Protein AF-A0A448BLD5-F1 (afdb_monomer)

Secondary structure (DSSP, 8-state):
--HHHHSPPPTTB-HHHHHHHHHHH-HHHHHHTTT----EEE-TTS-EEE--TTT-TTSHHHHHHHHHHT--HHHHHHHHPPPSSPBPPGGG--EE-HHHHHHHHHTTPPPPPBSGGGBTT--B-TTT--BPEE-S----SS-HHHHHHHHHHH--S-TTTT-HHHHHHT-HHHHHHHHHHHHHHHHHHHS-HHHHHHHTTTS---HHHHHHHHHHHH----SS----GGGGSTT-----GGGTT--HHHHHHHHHHHS-HHHHHHHHHHHHHHTTSS-HHHHHHHHHHHGGG-TTTT--HHHHHHHH----SHHHHHHHHHHHHTS-----HHHHHHHHHTSPP-

Radius of gyration: 20.97 Å; Cα contacts (8 Å, |Δi|>4): 489; chains: 1; bounding box: 51×42×58 Å

Sequence (346 aa):
MSLLDLCPASLDECFSSWIYRCMMKFPWVKFSLEGINVRGESDRFGGIVYEDPDFDIDSSYVQDVILRLDLAEDDYLPFFEKRPGKLLSWQSRRFYCPECIAEDVINNILPCWRRDWCSAISVFCSSHKKKLSSIRFNNEPIGRGWRAFSELANYPHPQYQGTRNYDLWESENLQKALYYLAAQVFEWYGADEETRLNIADTDAASTASFDLVLELLTQAPSLHNSGGLSWAFTFAFKLRLGRYRKGYSWLLENGVNEVDINQRICGVILAGKVLGILSDEEVGRLDCMVDDLFPYFGLSNLELGFTCANYNSISDYDYLLSRIGQLPCSSQKRFHSFVAGLTPET

Organism: Pseudomonas fluorescens (NCBI:txid294)

Solvent-accessible surface area (backbone atoms only — not comparable to full-atom values): 19522 Å² total; per-residue (Å²): 132,56,69,52,77,78,52,65,78,57,89,59,32,24,46,41,32,49,50,42,49,43,33,74,76,32,67,67,52,39,60,61,46,62,92,68,59,80,52,65,44,71,46,101,83,73,47,79,48,57,59,39,56,48,69,33,75,85,23,68,42,37,49,52,49,34,67,60,67,70,56,59,61,89,78,52,46,83,73,38,62,67,73,87,76,65,62,39,52,61,92,46,55,43,48,41,46,70,64,62,36,50,51,27,48,76,70,76,36,76,35,61,33,52,47,65,45,32,29,68,70,47,44,51,33,88,88,78,66,39,70,39,43,69,61,88,74,90,89,56,93,46,49,46,24,52,49,44,50,55,45,46,74,77,51,78,67,66,95,56,69,88,36,73,69,48,48,50,61,68,26,68,71,49,43,51,53,53,41,56,54,43,47,54,46,47,53,48,69,72,42,56,72,71,57,35,35,67,72,36,65,84,37,66,68,48,70,69,57,39,53,50,46,30,20,39,24,26,14,42,55,43,88,83,33,84,30,8,54,23,65,66,34,67,93,67,87,69,92,66,87,84,33,75,84,61,53,64,70,56,26,31,75,45,4,66,46,68,51,55,58,67,28,43,43,50,17,50,45,52,28,23,38,34,56,47,73,34,55,69,68,69,43,30,54,45,31,80,69,50,48,89,46,51,82,59,51,65,53,52,41,35,56,50,15,46,64,37,51,66,62,88,46,70,69,44,46,52,52,50,49,53,56,59,70,69,47,76,92,64,83,39,64,51,44,51,39,20,55,61,21,49,55,79,88,127

Nearest PDB structures (foldseek):
  8v32-assembly1_J  TM=4.674E-01  e=2.943E-01  Peltigera membranacea
  4ja4-assembly2_B  TM=1.884E-01  e=6.073E+00  Escherichia coli K-12

Structure (mmCIF, N/CA/C/O backbone):
data_AF-A0A448BLD5-F1
#
_entry.id   AF-A0A448BLD5-F1
#
loop_
_atom_site.group_PDB
_atom_site.id
_atom_site.type_symbol
_atom_site.label_atom_id
_atom_site.label_alt_id
_atom_site.label_comp_id
_atom_site.label_asym_id
_atom_site.label_entity_id
_atom_site.label_seq_id
_atom_site.pdbx_PDB_ins_code
_atom_site.Cartn_x
_atom_site.Cartn_y
_atom_site.Cartn_z
_atom_site.occupancy
_atom_site.B_iso_or_equiv
_atom_site.auth_seq_id
_atom_site.auth_comp_id
_atom_site.auth_asym_id
_atom_site.auth_atom_id
_atom_site.pdbx_PDB_model_num
ATOM 1 N N . MET A 1 1 ? 10.385 -6.641 -34.520 1.00 64.69 1 MET A N 1
ATOM 2 C CA . MET A 1 1 ? 10.709 -7.275 -33.229 1.00 64.69 1 MET A CA 1
ATOM 3 C C . MET A 1 1 ? 10.384 -6.235 -32.190 1.00 64.69 1 MET A C 1
ATOM 5 O O . MET A 1 1 ? 10.974 -5.160 -32.247 1.00 64.69 1 MET A O 1
ATOM 9 N N . SER A 1 2 ? 9.356 -6.488 -31.390 1.00 84.44 2 SER A N 1
ATOM 10 C CA . SER A 1 2 ? 8.859 -5.530 -30.407 1.00 84.44 2 SER A CA 1
ATOM 11 C C . SER A 1 2 ? 9.885 -5.356 -29.281 1.00 84.44 2 SER A C 1
ATOM 13 O O . SER A 1 2 ? 10.761 -6.205 -29.076 1.00 84.44 2 SER A O 1
ATOM 15 N N . LEU A 1 3 ? 9.795 -4.260 -28.526 1.00 87.88 3 LEU A N 1
ATOM 16 C CA . LEU A 1 3 ? 10.627 -4.092 -27.332 1.00 87.88 3 LEU A CA 1
ATOM 17 C C . LEU A 1 3 ? 10.340 -5.186 -26.287 1.00 87.88 3 LEU A C 1
ATOM 19 O O . LEU A 1 3 ? 11.261 -5.614 -25.593 1.00 87.88 3 LEU A O 1
ATOM 23 N N . LEU A 1 4 ? 9.101 -5.684 -26.227 1.00 86.38 4 LEU A N 1
ATOM 24 C CA . LEU A 1 4 ? 8.713 -6.810 -25.376 1.00 86.38 4 LEU A CA 1
ATOM 25 C C . LEU A 1 4 ? 9.395 -8.120 -25.780 1.00 86.38 4 LEU A C 1
ATOM 27 O O . LEU A 1 4 ? 9.802 -8.874 -24.903 1.00 86.38 4 LEU A O 1
ATOM 31 N N . ASP A 1 5 ? 9.613 -8.369 -27.073 1.00 87.56 5 ASP A N 1
ATOM 32 C CA . ASP A 1 5 ? 10.365 -9.550 -27.527 1.00 87.56 5 ASP A CA 1
ATOM 33 C C . ASP A 1 5 ? 11.826 -9.492 -27.045 1.00 87.56 5 ASP A C 1
ATOM 35 O O . ASP A 1 5 ? 12.442 -10.503 -26.702 1.00 87.56 5 ASP A O 1
ATOM 39 N N . LEU A 1 6 ? 12.399 -8.285 -27.017 1.00 90.31 6 LEU A N 1
ATOM 40 C CA . LEU A 1 6 ? 13.788 -8.030 -26.631 1.00 90.31 6 LEU A CA 1
ATOM 41 C C . LEU A 1 6 ? 13.986 -7.989 -25.106 1.00 90.31 6 LEU A C 1
ATOM 43 O O . LEU A 1 6 ? 15.043 -8.379 -24.584 1.00 90.31 6 LEU A O 1
ATOM 47 N N . CYS A 1 7 ? 12.994 -7.485 -24.379 1.00 92.19 7 CYS A N 1
ATOM 48 C CA . CYS A 1 7 ? 12.948 -7.415 -22.926 1.00 92.19 7 CYS A CA 1
ATOM 49 C C . CYS A 1 7 ? 11.522 -7.723 -22.458 1.00 92.19 7 CYS A C 1
ATOM 51 O O . CYS A 1 7 ? 10.731 -6.799 -22.272 1.00 92.19 7 CYS A O 1
ATOM 53 N N . PRO A 1 8 ? 11.194 -9.008 -22.247 1.00 91.25 8 PRO A N 1
ATOM 54 C CA . PRO A 1 8 ? 9.869 -9.398 -21.786 1.00 91.25 8 PRO A CA 1
ATOM 55 C C . PRO A 1 8 ? 9.550 -8.776 -20.430 1.00 91.25 8 PRO A C 1
ATOM 57 O O . PRO A 1 8 ? 10.432 -8.702 -19.564 1.00 91.25 8 PRO A O 1
ATOM 60 N N . ALA A 1 9 ? 8.302 -8.345 -20.242 1.00 90.75 9 ALA A N 1
ATOM 61 C CA . ALA A 1 9 ? 7.793 -7.939 -18.938 1.00 90.75 9 ALA A CA 1
ATOM 62 C C . ALA A 1 9 ? 7.824 -9.136 -17.975 1.00 90.75 9 ALA A C 1
ATOM 64 O O . ALA A 1 9 ? 7.454 -10.255 -18.339 1.00 90.75 9 ALA A O 1
ATOM 65 N N . SER A 1 10 ? 8.297 -8.909 -16.752 1.00 91.56 10 SER A N 1
ATOM 66 C CA . SER A 1 10 ? 8.299 -9.944 -15.720 1.00 91.56 10 SER A CA 1
ATOM 67 C C . SER A 1 10 ? 6.898 -10.115 -15.129 1.00 91.56 10 SER A C 1
ATOM 69 O O . SER A 1 10 ? 6.052 -9.224 -15.224 1.00 91.56 10 SER A O 1
ATOM 71 N N . LEU A 1 11 ? 6.654 -11.255 -14.473 1.00 88.38 11 LEU A N 1
ATOM 72 C CA . LEU A 1 11 ? 5.382 -11.497 -13.794 1.00 88.38 11 LEU A CA 1
ATOM 73 C C . LEU A 1 11 ? 5.088 -10.372 -12.794 1.00 88.38 11 LEU A C 1
ATOM 75 O O . LEU A 1 11 ? 5.921 -10.037 -11.947 1.00 88.38 11 LEU A O 1
ATOM 79 N N . ASP A 1 12 ? 3.883 -9.820 -12.923 1.00 91.06 12 ASP A N 1
ATOM 80 C CA . ASP A 1 12 ? 3.357 -8.744 -12.089 1.00 91.06 12 ASP A CA 1
ATOM 81 C C . ASP A 1 12 ? 4.245 -7.492 -12.007 1.00 91.06 12 ASP A C 1
ATOM 83 O O . ASP A 1 12 ? 4.220 -6.765 -11.022 1.00 91.06 12 ASP A O 1
ATOM 87 N N . GLU A 1 13 ? 5.063 -7.229 -13.022 1.00 93.25 13 GLU A N 1
ATOM 88 C CA . GLU A 1 13 ? 5.934 -6.059 -13.049 1.00 93.25 13 GLU A CA 1
ATOM 89 C C . GLU A 1 13 ? 5.159 -4.759 -13.323 1.00 93.25 13 GLU A C 1
ATOM 91 O O . GLU A 1 13 ? 4.230 -4.722 -14.128 1.00 93.25 13 GLU A O 1
ATOM 96 N N . CYS A 1 14 ? 5.555 -3.671 -12.663 1.00 93.88 14 CYS A N 1
ATOM 97 C CA . CYS A 1 14 ? 5.073 -2.323 -12.958 1.00 93.88 14 CYS A CA 1
ATOM 98 C C . CYS A 1 14 ? 5.656 -1.769 -14.271 1.00 93.88 14 CYS A C 1
ATOM 100 O O . CYS A 1 14 ? 6.827 -2.001 -14.580 1.00 93.88 14 CYS A O 1
ATOM 102 N N . PHE A 1 15 ? 4.897 -0.934 -14.987 1.00 93.69 15 PHE A N 1
ATOM 103 C CA . PHE A 1 15 ? 5.353 -0.322 -16.241 1.00 93.69 15 PHE A CA 1
ATOM 104 C C . PHE A 1 15 ? 6.655 0.475 -16.071 1.00 93.69 15 PHE A C 1
ATOM 106 O O . PHE A 1 15 ? 7.617 0.255 -16.810 1.00 93.69 15 PHE A O 1
ATOM 113 N N . SER A 1 16 ? 6.751 1.335 -15.048 1.00 93.25 16 SER A N 1
ATOM 114 C CA . SER A 1 16 ? 7.969 2.127 -14.815 1.00 93.25 16 SER A CA 1
ATOM 115 C C . SER A 1 16 ? 9.203 1.264 -14.514 1.00 93.25 16 SER A C 1
ATOM 117 O O . SER A 1 16 ? 10.311 1.600 -14.940 1.00 93.25 16 SER A O 1
ATOM 119 N N . SER A 1 17 ? 9.016 0.117 -13.847 1.00 94.50 17 SER A N 1
ATOM 120 C CA . SER A 1 17 ? 10.073 -0.877 -13.613 1.00 94.50 17 SER A CA 1
ATOM 121 C C . SER A 1 17 ? 10.536 -1.512 -14.921 1.00 94.50 17 SER A C 1
ATOM 123 O O . SER A 1 17 ? 11.739 -1.577 -15.185 1.00 94.50 17 SER A O 1
ATOM 125 N N . TRP A 1 18 ? 9.595 -1.933 -15.767 1.00 95.00 18 TRP A N 1
ATOM 126 C CA . TRP A 1 18 ? 9.910 -2.548 -17.054 1.00 95.00 18 TRP A CA 1
ATOM 127 C C . TRP A 1 18 ? 10.685 -1.590 -17.967 1.00 95.00 18 TRP A C 1
ATOM 129 O O . TRP A 1 18 ? 11.720 -1.965 -18.531 1.00 95.00 18 TRP A O 1
ATOM 139 N N . ILE A 1 19 ? 10.254 -0.327 -18.043 1.00 94.75 19 ILE A N 1
ATOM 140 C CA . ILE A 1 19 ? 10.957 0.720 -18.794 1.00 94.75 19 ILE A CA 1
ATOM 141 C C . ILE A 1 19 ? 12.364 0.947 -18.241 1.00 94.75 19 ILE A C 1
ATOM 143 O O . ILE A 1 19 ? 13.318 0.999 -19.019 1.00 94.75 19 ILE A O 1
ATOM 147 N N . TYR A 1 20 ? 12.536 0.992 -16.917 1.00 94.75 20 TYR A N 1
ATOM 148 C CA . TYR A 1 20 ? 13.862 1.100 -16.309 1.00 94.75 20 TYR A CA 1
ATOM 149 C C . TYR A 1 20 ? 14.786 -0.052 -16.737 1.00 94.75 20 TYR A C 1
ATOM 151 O O . TYR A 1 20 ? 15.928 0.187 -17.138 1.00 94.75 20 TYR A O 1
ATOM 159 N N . ARG A 1 21 ? 14.301 -1.302 -16.742 1.00 94.25 21 ARG A N 1
ATOM 160 C CA . ARG A 1 21 ? 15.093 -2.446 -17.233 1.00 94.25 21 ARG A CA 1
ATOM 161 C C . ARG A 1 21 ? 15.456 -2.297 -18.706 1.00 94.25 21 ARG A C 1
ATOM 163 O O . ARG A 1 21 ? 16.600 -2.569 -19.074 1.00 94.25 21 ARG A O 1
ATOM 170 N N . CYS A 1 22 ? 14.525 -1.829 -19.536 1.00 94.75 22 CYS A N 1
ATOM 171 C CA . CYS A 1 22 ? 14.786 -1.561 -20.949 1.00 94.75 22 CYS A CA 1
ATOM 172 C C . CYS A 1 22 ? 15.876 -0.494 -21.131 1.00 94.75 22 CYS A C 1
ATOM 174 O O . CYS A 1 22 ? 16.805 -0.712 -21.906 1.00 94.75 22 CYS A O 1
ATOM 176 N N . MET A 1 23 ? 15.832 0.607 -20.371 1.00 94.88 23 MET A N 1
ATOM 177 C CA . MET A 1 23 ? 16.858 1.661 -20.392 1.00 94.88 23 MET A CA 1
ATOM 178 C C . MET A 1 23 ? 18.241 1.142 -19.986 1.00 94.88 23 MET A C 1
ATOM 180 O O . MET A 1 23 ? 19.254 1.551 -20.553 1.00 94.88 23 MET A O 1
ATOM 184 N N . MET A 1 24 ? 18.300 0.243 -19.002 1.00 93.50 24 MET A N 1
ATOM 185 C CA . MET A 1 24 ? 19.561 -0.333 -18.531 1.00 93.50 24 MET A CA 1
ATOM 186 C C . MET A 1 24 ? 20.131 -1.374 -19.498 1.00 93.50 24 MET A C 1
ATOM 188 O O . MET A 1 24 ? 21.348 -1.462 -19.657 1.00 93.50 24 MET A O 1
ATOM 192 N N . LYS A 1 25 ? 19.268 -2.155 -20.155 1.00 94.19 25 LYS A N 1
ATOM 193 C CA . LYS A 1 25 ? 19.670 -3.197 -21.109 1.00 94.19 25 LYS A CA 1
ATOM 194 C C . LYS A 1 25 ? 20.039 -2.624 -22.478 1.00 94.19 25 LYS A C 1
ATOM 196 O O . LYS A 1 25 ? 20.946 -3.137 -23.132 1.00 94.19 25 LYS A O 1
ATOM 201 N N . PHE A 1 26 ? 19.349 -1.573 -22.915 1.00 95.88 26 PHE A N 1
ATOM 202 C CA . PHE A 1 26 ? 19.457 -1.035 -24.265 1.00 95.88 26 PHE A CA 1
ATOM 203 C C . PHE A 1 26 ? 19.807 0.458 -24.249 1.00 95.88 26 PHE A C 1
ATOM 205 O O . PHE A 1 26 ? 18.940 1.293 -23.982 1.00 95.88 26 PHE A O 1
ATOM 212 N N . PRO A 1 27 ? 21.048 0.834 -24.619 1.00 95.44 27 PRO A N 1
ATOM 213 C CA . PRO A 1 27 ? 21.463 2.234 -24.654 1.00 95.44 27 PRO A CA 1
ATOM 214 C C . PRO A 1 27 ? 20.552 3.127 -25.504 1.00 95.44 27 PRO A C 1
ATOM 216 O O . PRO A 1 27 ? 20.287 4.260 -25.121 1.00 95.44 27 PRO A O 1
ATOM 219 N N . TRP A 1 28 ? 20.025 2.615 -26.622 1.00 95.50 28 TRP A N 1
ATOM 220 C CA . TRP A 1 28 ? 19.123 3.376 -27.489 1.00 95.50 28 TRP A CA 1
ATOM 221 C C . TRP A 1 28 ? 17.799 3.735 -26.800 1.00 95.50 28 TRP A C 1
ATOM 223 O O . TRP A 1 28 ? 17.328 4.847 -26.991 1.00 95.50 28 TRP A O 1
ATOM 233 N N . VAL A 1 29 ? 17.248 2.870 -25.934 1.00 96.06 29 VAL A N 1
ATOM 234 C CA . VAL A 1 29 ? 16.049 3.192 -25.134 1.00 96.06 29 VAL A CA 1
ATOM 235 C C . VAL A 1 29 ? 16.362 4.341 -24.180 1.00 96.06 29 VAL A C 1
ATOM 237 O O . VAL A 1 29 ? 15.606 5.305 -24.092 1.00 96.06 29 VAL A O 1
ATOM 240 N N . LYS A 1 30 ? 17.513 4.273 -23.498 1.00 95.00 30 LYS A N 1
ATOM 241 C CA . LYS A 1 30 ? 17.964 5.332 -22.588 1.00 95.00 30 LYS A CA 1
ATOM 242 C C . LYS A 1 30 ? 18.138 6.676 -23.300 1.00 95.00 30 LYS A C 1
ATOM 244 O O . LYS A 1 30 ? 17.729 7.690 -22.746 1.00 95.00 30 LYS A O 1
ATOM 249 N N . PHE A 1 31 ? 18.723 6.687 -24.499 1.00 96.25 31 PHE A N 1
ATOM 250 C CA . PHE A 1 31 ? 18.878 7.909 -25.295 1.00 96.25 31 PHE A CA 1
ATOM 251 C C . PHE A 1 31 ? 17.534 8.448 -25.807 1.00 96.25 31 PHE A C 1
ATOM 253 O O . PHE A 1 31 ? 17.292 9.647 -25.720 1.00 96.25 31 PHE A O 1
ATOM 260 N N . SER A 1 32 ? 16.627 7.587 -26.280 1.00 96.31 32 SER A N 1
ATOM 261 C CA . SER A 1 32 ? 15.294 8.006 -26.746 1.00 96.31 32 SER A CA 1
ATOM 262 C C . SER A 1 32 ? 14.449 8.662 -25.650 1.00 96.31 32 SER A C 1
ATOM 264 O O . SER A 1 32 ? 13.678 9.586 -25.931 1.00 96.31 32 SER A O 1
ATOM 266 N N . LEU A 1 33 ? 14.612 8.194 -24.409 1.00 95.38 33 LEU A N 1
ATOM 267 C CA . LEU A 1 33 ? 13.912 8.685 -23.222 1.00 95.38 33 LEU A CA 1
ATOM 268 C C . LEU A 1 33 ? 14.686 9.766 -22.450 1.00 95.38 33 LEU A C 1
ATOM 270 O O . LEU A 1 33 ? 14.305 10.118 -21.334 1.00 95.38 33 LEU A O 1
ATOM 274 N N . GLU A 1 34 ? 15.768 10.315 -23.005 1.00 93.25 34 GLU A N 1
ATOM 275 C CA . GLU A 1 34 ? 16.512 11.384 -22.342 1.00 93.25 34 GLU A CA 1
ATOM 276 C C . GLU A 1 34 ? 15.615 12.613 -22.097 1.00 93.25 34 GLU A C 1
ATOM 278 O O . GLU A 1 34 ? 14.912 13.094 -22.989 1.00 93.25 34 GLU A O 1
ATOM 283 N N . GLY A 1 35 ? 15.619 13.108 -20.855 1.00 90.19 35 GLY A N 1
ATOM 284 C CA . GLY A 1 35 ? 14.775 14.222 -20.412 1.00 90.19 35 GLY A CA 1
ATOM 285 C C . GLY A 1 35 ? 13.338 13.841 -20.036 1.00 90.19 35 GLY A C 1
ATOM 286 O O . GLY A 1 35 ? 12.652 14.660 -19.421 1.00 90.19 35 GLY A O 1
ATOM 287 N N . ILE A 1 36 ? 12.895 12.613 -20.323 1.00 92.88 36 ILE A N 1
ATOM 288 C CA . ILE A 1 36 ? 11.581 12.117 -19.901 1.00 92.88 36 ILE A CA 1
ATOM 289 C C . ILE A 1 36 ? 11.642 11.726 -18.425 1.00 92.88 36 ILE A C 1
ATOM 291 O O . ILE A 1 36 ? 12.460 10.908 -18.008 1.00 92.88 36 ILE A O 1
ATOM 295 N N . ASN A 1 37 ? 10.770 12.330 -17.623 1.00 90.62 37 ASN A N 1
ATOM 296 C CA . ASN A 1 37 ? 10.680 12.100 -16.188 1.00 90.62 3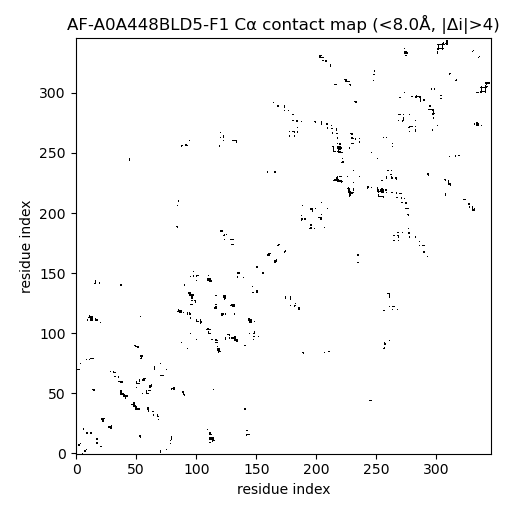7 ASN A CA 1
ATOM 297 C C . ASN A 1 37 ? 9.215 12.066 -15.771 1.00 90.62 37 ASN A C 1
ATOM 299 O O . ASN A 1 37 ? 8.387 12.760 -16.357 1.00 90.62 37 ASN A O 1
ATOM 303 N N . VAL A 1 38 ? 8.924 11.300 -14.723 1.00 91.12 38 VAL A N 1
ATOM 304 C CA . VAL A 1 38 ? 7.601 11.294 -14.095 1.00 91.12 38 VAL A CA 1
ATOM 305 C C . VAL A 1 38 ? 7.328 12.674 -13.510 1.00 91.12 38 VAL A C 1
ATOM 307 O O . VAL A 1 38 ? 8.119 13.185 -12.707 1.00 91.12 38 VAL A O 1
ATOM 310 N N . ARG A 1 39 ? 6.232 13.297 -13.940 1.00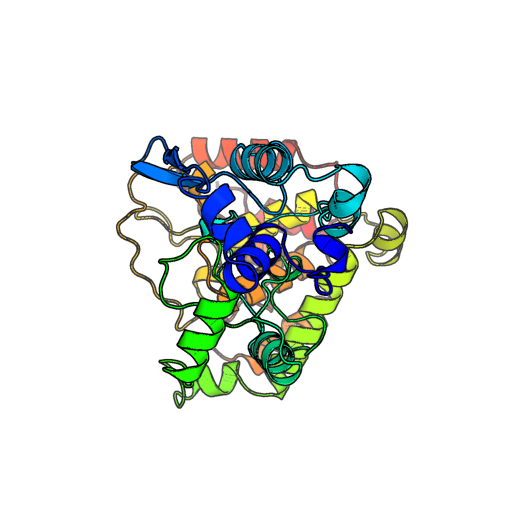 90.38 39 ARG A N 1
ATOM 311 C CA . ARG A 1 39 ? 5.894 14.671 -13.566 1.00 90.38 39 ARG A CA 1
ATOM 312 C C . ARG A 1 39 ? 5.387 14.733 -12.133 1.00 90.38 39 ARG A C 1
ATOM 314 O O . ARG A 1 39 ? 4.703 13.835 -11.650 1.00 90.38 39 ARG A O 1
ATOM 321 N N . GLY A 1 40 ? 5.744 15.817 -11.454 1.00 89.31 40 GLY A N 1
ATOM 322 C CA . GLY A 1 40 ? 5.271 16.119 -10.113 1.00 89.31 40 GLY A CA 1
ATOM 323 C C . GLY A 1 40 ? 4.822 17.565 -10.012 1.00 89.31 40 GLY A C 1
ATOM 324 O O . GLY A 1 40 ? 5.511 18.471 -10.479 1.00 89.31 40 GLY A O 1
ATOM 325 N N . GLU A 1 41 ? 3.678 17.775 -9.378 1.00 88.06 41 GLU A N 1
ATOM 326 C CA . GLU A 1 41 ? 3.105 19.088 -9.121 1.00 88.06 41 GLU A CA 1
ATOM 327 C C . GLU A 1 41 ? 3.161 19.410 -7.631 1.00 88.06 41 GLU A C 1
ATOM 329 O O . GLU A 1 41 ? 3.062 18.531 -6.773 1.00 88.06 41 GLU A O 1
ATOM 334 N N . SER A 1 42 ? 3.332 20.690 -7.304 1.00 85.56 42 SER A N 1
ATOM 335 C CA . SER A 1 42 ? 3.248 21.127 -5.912 1.00 85.56 42 SER A CA 1
ATOM 336 C C . SER A 1 42 ? 1.795 21.143 -5.451 1.00 85.56 42 SER A C 1
ATOM 338 O O . SER A 1 42 ? 0.949 21.812 -6.041 1.00 85.56 42 SER A O 1
ATOM 340 N N . ASP A 1 43 ? 1.513 20.446 -4.356 1.00 81.31 43 ASP A N 1
ATOM 341 C CA . ASP A 1 43 ? 0.242 20.549 -3.662 1.00 81.31 43 ASP A CA 1
ATOM 342 C C . ASP A 1 43 ? 0.096 21.915 -2.970 1.00 81.31 43 ASP A C 1
ATOM 344 O O . ASP A 1 43 ? 1.045 22.692 -2.814 1.00 81.31 43 ASP A O 1
ATOM 348 N N . ARG A 1 44 ? -1.119 22.201 -2.489 1.00 78.06 44 ARG A N 1
ATOM 349 C CA . ARG A 1 44 ? -1.459 23.461 -1.796 1.00 78.06 44 ARG A CA 1
ATOM 350 C C . ARG A 1 44 ? -0.629 23.730 -0.531 1.00 78.06 44 ARG A C 1
ATOM 352 O O . ARG A 1 44 ? -0.701 24.819 0.030 1.00 78.06 44 ARG A O 1
ATOM 359 N N . PHE A 1 45 ? 0.127 22.747 -0.058 1.00 73.31 45 PHE A N 1
ATOM 360 C CA . PHE A 1 45 ? 0.912 22.785 1.168 1.00 73.31 45 PHE A CA 1
ATOM 361 C C . PHE A 1 45 ? 2.424 22.663 0.904 1.00 73.31 45 PHE A C 1
ATOM 363 O O . PHE A 1 45 ? 3.190 22.568 1.864 1.00 73.31 45 PHE A O 1
ATOM 370 N N . GLY A 1 46 ? 2.854 22.694 -0.363 1.00 73.62 46 GLY A N 1
ATOM 371 C CA . GLY A 1 46 ? 4.255 22.618 -0.780 1.00 73.62 46 GLY A CA 1
ATOM 372 C C . GLY A 1 46 ? 4.846 21.204 -0.829 1.00 73.62 46 GLY A C 1
ATOM 373 O O . GLY A 1 46 ? 6.058 21.069 -0.980 1.00 73.62 46 GLY A O 1
ATOM 374 N N . GLY A 1 47 ? 4.034 20.153 -0.680 1.00 78.56 47 GLY A N 1
ATOM 375 C CA . GLY A 1 47 ? 4.436 18.778 -0.991 1.00 78.56 47 GLY A CA 1
ATOM 376 C C . GLY A 1 47 ? 4.394 18.522 -2.497 1.00 78.56 47 GLY A C 1
ATOM 377 O O . GLY A 1 47 ? 3.679 19.216 -3.204 1.00 78.56 47 GLY A O 1
ATOM 378 N N . ILE A 1 48 ? 5.132 17.530 -3.000 1.00 83.06 48 ILE A N 1
ATOM 379 C CA . ILE A 1 48 ? 5.071 17.146 -4.420 1.00 83.06 48 ILE A CA 1
ATOM 380 C C . ILE A 1 48 ? 4.148 15.934 -4.568 1.00 83.06 48 ILE A C 1
ATOM 382 O O . ILE A 1 48 ? 4.342 14.919 -3.892 1.00 83.06 48 ILE A O 1
ATOM 386 N N . VAL A 1 49 ? 3.160 16.044 -5.451 1.00 86.25 49 VAL A N 1
ATOM 387 C CA . VAL A 1 49 ? 2.283 14.954 -5.884 1.00 86.25 49 VAL A CA 1
ATOM 388 C C . VAL A 1 49 ? 2.703 14.568 -7.288 1.00 86.25 49 VAL A C 1
ATOM 390 O O . VAL A 1 49 ? 2.696 15.401 -8.187 1.00 86.25 49 VAL A O 1
ATOM 393 N N . TYR A 1 50 ? 3.108 13.317 -7.454 1.00 90.00 50 TYR A N 1
ATOM 394 C CA . TYR A 1 50 ? 3.524 12.795 -8.747 1.00 90.00 50 TYR A CA 1
ATOM 395 C C . TYR A 1 50 ? 2.345 12.164 -9.476 1.00 90.00 50 TYR A C 1
ATOM 397 O O . TYR A 1 50 ? 1.438 11.628 -8.835 1.00 90.00 50 TYR A O 1
ATOM 405 N N . GLU A 1 51 ? 2.395 12.202 -10.804 1.00 92.12 51 GLU A N 1
ATOM 406 C CA . GLU A 1 51 ? 1.561 11.336 -11.637 1.00 92.12 51 GLU A CA 1
ATOM 407 C C . GLU A 1 51 ? 1.895 9.852 -11.392 1.00 92.12 51 GLU A C 1
ATOM 409 O O . GLU A 1 51 ? 2.906 9.516 -10.761 1.00 92.12 51 GLU A O 1
ATOM 414 N N . ASP A 1 52 ? 1.033 8.954 -11.869 1.00 91.81 52 ASP A N 1
ATOM 415 C CA . ASP A 1 52 ? 1.158 7.517 -11.630 1.00 91.81 52 ASP A CA 1
ATOM 416 C C . ASP A 1 52 ? 1.553 6.751 -12.903 1.00 91.81 52 ASP A C 1
ATOM 418 O O . ASP A 1 52 ? 0.686 6.298 -13.644 1.00 91.81 52 ASP A O 1
ATOM 422 N N . PRO A 1 53 ? 2.851 6.520 -13.149 1.00 91.81 53 PRO A N 1
ATOM 423 C CA . PRO A 1 53 ? 3.300 5.847 -14.363 1.00 91.81 53 PRO A CA 1
ATOM 424 C C . PRO A 1 53 ? 2.975 4.345 -14.405 1.00 91.81 53 PRO A C 1
ATOM 426 O O . PRO A 1 53 ? 3.295 3.698 -15.395 1.00 91.81 53 PRO A O 1
ATOM 429 N N . ASP A 1 54 ? 2.426 3.759 -13.333 1.00 91.94 54 ASP A N 1
ATOM 430 C CA . ASP A 1 54 ? 2.197 2.311 -13.243 1.00 91.94 54 ASP A CA 1
ATOM 431 C C . ASP A 1 54 ? 0.718 1.924 -13.343 1.00 91.94 54 ASP A C 1
ATOM 433 O O . ASP A 1 54 ? 0.420 0.801 -13.741 1.00 91.94 54 ASP A O 1
ATOM 437 N N . PHE A 1 55 ? -0.198 2.815 -12.945 1.00 91.06 55 PHE A N 1
ATOM 438 C CA . PHE A 1 55 ? -1.645 2.550 -12.935 1.00 91.06 55 PHE A CA 1
ATOM 439 C C . PHE A 1 55 ? -2.482 3.673 -13.565 1.00 91.06 55 PHE A C 1
ATOM 441 O O . PHE A 1 55 ? -3.714 3.600 -13.514 1.00 91.06 55 PHE A O 1
ATOM 448 N N . ASP A 1 56 ? -1.841 4.692 -14.140 1.00 90.31 56 ASP A N 1
ATOM 449 C CA . ASP A 1 56 ? -2.474 5.724 -14.957 1.00 90.31 56 ASP A CA 1
ATOM 450 C C . ASP A 1 56 ? -1.824 5.759 -16.349 1.00 90.31 56 ASP A C 1
ATOM 452 O O . ASP A 1 56 ? -0.745 6.323 -16.561 1.00 90.31 56 ASP A O 1
ATOM 456 N N . ILE A 1 57 ? -2.496 5.110 -17.300 1.00 87.62 57 ILE A N 1
ATOM 457 C CA . ILE A 1 57 ? -2.081 5.052 -18.705 1.00 87.62 57 ILE A CA 1
ATOM 458 C C . ILE A 1 57 ? -2.078 6.438 -19.362 1.00 87.62 57 ILE A C 1
ATOM 460 O O . ILE A 1 57 ? -1.273 6.700 -20.256 1.00 87.62 57 ILE A O 1
ATOM 464 N N . ASP A 1 58 ? -2.929 7.346 -18.885 1.00 89.12 58 ASP A N 1
ATOM 465 C CA . ASP A 1 58 ? -3.061 8.699 -19.418 1.00 89.12 58 ASP A CA 1
ATOM 466 C C . ASP A 1 58 ? -2.024 9.658 -18.808 1.00 89.12 58 ASP A C 1
ATOM 468 O O . ASP A 1 58 ? -1.968 10.837 -19.170 1.00 89.12 58 ASP A O 1
ATOM 472 N N . SER A 1 59 ? -1.166 9.168 -17.903 1.00 91.88 59 SER A N 1
ATOM 473 C CA . SER A 1 59 ? -0.084 9.967 -17.333 1.00 91.88 59 SER A CA 1
ATOM 474 C C . SER A 1 59 ? 0.884 10.447 -18.416 1.00 91.88 59 SER A C 1
ATOM 476 O O . SER A 1 59 ? 1.185 9.749 -19.390 1.00 91.88 59 SER A O 1
ATOM 478 N N . SER A 1 60 ? 1.424 11.654 -18.235 1.00 93.81 60 SER A N 1
ATOM 479 C CA . SER A 1 60 ? 2.297 12.274 -19.236 1.00 93.81 60 SER A CA 1
ATOM 480 C C . SER A 1 60 ? 3.545 11.434 -19.486 1.00 93.81 60 SER A C 1
ATOM 482 O O . SER A 1 60 ? 3.970 11.304 -20.629 1.00 93.81 60 SER A O 1
ATOM 484 N N . TYR A 1 61 ? 4.118 10.835 -18.437 1.00 93.44 61 TYR A N 1
ATOM 485 C CA . TYR A 1 61 ? 5.241 9.913 -18.568 1.00 93.44 61 TYR A CA 1
ATOM 486 C C . TYR A 1 61 ? 4.927 8.721 -19.475 1.00 93.44 61 TYR A C 1
ATOM 488 O O . TYR A 1 61 ? 5.729 8.412 -20.354 1.00 93.44 61 TYR A O 1
ATOM 496 N N . VAL A 1 62 ? 3.787 8.052 -19.274 1.00 92.62 62 VAL A N 1
ATOM 497 C CA . VAL A 1 62 ? 3.412 6.874 -20.070 1.00 92.62 62 VAL A CA 1
ATOM 498 C C . VAL A 1 62 ? 3.238 7.274 -21.533 1.00 92.62 62 VAL A C 1
ATOM 500 O O . VAL A 1 62 ? 3.881 6.688 -22.401 1.00 92.62 62 VAL A O 1
ATOM 503 N N . GLN A 1 63 ? 2.492 8.346 -21.797 1.00 93.50 63 GLN A N 1
ATOM 504 C CA . GLN A 1 63 ? 2.273 8.874 -23.147 1.00 93.50 63 GLN A CA 1
ATOM 505 C C . GLN A 1 63 ? 3.582 9.283 -23.846 1.00 93.50 63 GLN A C 1
ATOM 507 O O . GLN A 1 63 ? 3.814 8.923 -25.003 1.00 93.50 63 GLN A O 1
ATOM 512 N N . ASP A 1 64 ? 4.484 9.971 -23.136 1.00 95.12 64 ASP A N 1
ATOM 513 C CA . ASP A 1 64 ? 5.798 10.358 -23.660 1.00 95.12 64 ASP A CA 1
ATOM 514 C C . ASP A 1 64 ? 6.654 9.117 -23.997 1.00 95.12 64 ASP A C 1
ATOM 516 O O . ASP A 1 64 ? 7.327 9.089 -25.031 1.00 95.12 64 ASP A O 1
ATOM 520 N N . VAL A 1 65 ? 6.624 8.069 -23.162 1.00 94.25 65 VAL A N 1
ATOM 521 C CA . VAL A 1 65 ? 7.357 6.812 -23.400 1.00 94.25 65 VAL A CA 1
ATOM 522 C C . VAL A 1 65 ? 6.814 6.068 -24.619 1.00 94.25 65 VAL A C 1
ATOM 524 O O . VAL A 1 65 ? 7.604 5.643 -25.465 1.00 94.25 65 VAL A O 1
ATOM 527 N N . ILE A 1 66 ? 5.491 5.934 -24.725 1.00 92.56 66 ILE A N 1
ATOM 528 C CA . ILE A 1 66 ? 4.812 5.268 -25.846 1.00 92.56 66 ILE A CA 1
ATOM 529 C C . ILE A 1 66 ? 5.202 5.933 -27.160 1.00 92.56 66 ILE A C 1
ATOM 531 O O . ILE A 1 66 ? 5.672 5.263 -28.078 1.00 92.56 66 ILE A O 1
ATOM 535 N N . LEU A 1 67 ? 5.095 7.262 -27.212 1.00 93.75 67 LEU A N 1
ATOM 536 C CA . LEU A 1 67 ? 5.411 8.047 -28.398 1.00 93.75 67 LEU A CA 1
ATOM 537 C C . LEU A 1 67 ? 6.893 7.946 -28.786 1.00 93.75 67 LEU A C 1
ATOM 539 O O . LEU A 1 67 ? 7.225 7.852 -29.965 1.00 93.75 67 LEU A O 1
ATOM 543 N N . ARG A 1 68 ? 7.808 7.988 -27.809 1.00 94.88 68 ARG A N 1
ATOM 544 C CA . ARG A 1 68 ? 9.261 7.986 -28.063 1.00 94.88 68 ARG A CA 1
ATOM 545 C C . ARG A 1 68 ? 9.816 6.627 -28.456 1.00 94.88 68 ARG A C 1
ATOM 547 O O . ARG A 1 68 ? 10.850 6.577 -29.125 1.00 94.88 68 ARG A O 1
ATOM 554 N N . LEU A 1 69 ? 9.189 5.551 -27.996 1.00 93.44 69 LEU A N 1
ATOM 555 C CA . LEU A 1 69 ? 9.613 4.183 -28.283 1.00 93.44 69 LEU A CA 1
ATOM 556 C C . LEU A 1 69 ? 8.753 3.504 -29.355 1.00 93.44 69 LEU A C 1
ATOM 558 O O . LEU A 1 69 ? 9.046 2.357 -29.683 1.00 93.44 69 LEU A O 1
ATOM 562 N N . ASP A 1 70 ? 7.755 4.210 -29.900 1.00 91.12 70 ASP A N 1
ATOM 563 C CA . ASP A 1 70 ? 6.815 3.705 -30.909 1.00 91.12 70 ASP A CA 1
ATOM 564 C C . ASP A 1 70 ? 6.149 2.393 -30.451 1.00 91.12 70 ASP A C 1
ATOM 566 O O . ASP A 1 70 ? 6.159 1.375 -31.145 1.00 91.12 70 ASP A O 1
ATOM 570 N N . LEU A 1 71 ? 5.651 2.385 -29.207 1.00 89.31 71 LEU A N 1
ATOM 571 C CA . LEU A 1 71 ? 5.019 1.204 -28.618 1.00 89.31 71 LEU A CA 1
ATOM 572 C C . LEU A 1 71 ? 3.569 1.092 -29.098 1.00 89.31 71 LEU A C 1
ATOM 574 O O . LEU A 1 71 ? 2.763 1.985 -28.849 1.00 89.31 71 LEU A O 1
ATOM 578 N N . ALA A 1 72 ? 3.211 -0.028 -29.723 1.00 84.00 72 ALA A N 1
ATOM 579 C CA . ALA A 1 72 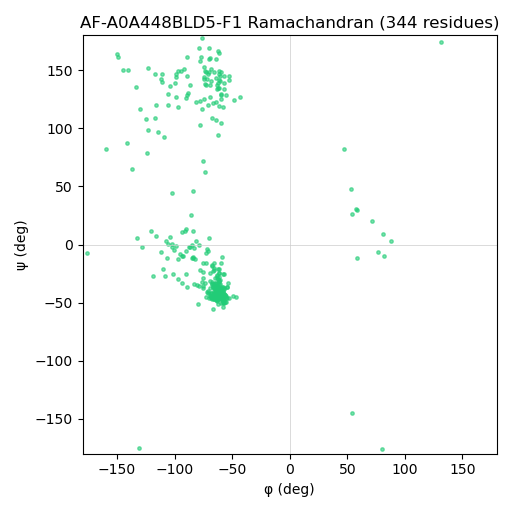? 1.821 -0.314 -30.060 1.00 84.00 72 ALA A CA 1
ATOM 580 C C . ALA A 1 72 ? 1.026 -0.625 -28.783 1.00 84.00 72 ALA A C 1
ATOM 582 O O . ALA A 1 72 ? 1.368 -1.561 -28.065 1.00 84.00 72 ALA A O 1
ATOM 583 N N . GLU A 1 73 ? -0.015 0.158 -28.490 1.00 76.38 73 GLU A N 1
ATOM 584 C CA . GLU A 1 73 ? -0.853 0.018 -27.285 1.00 76.38 73 GLU A CA 1
ATOM 585 C C . GLU A 1 73 ? -1.332 -1.424 -27.053 1.00 76.38 73 GLU A C 1
ATOM 587 O O . GLU A 1 73 ? -1.185 -1.958 -25.951 1.00 76.38 73 GLU A O 1
ATOM 592 N N . ASP A 1 74 ? -1.784 -2.089 -28.117 1.00 77.56 74 ASP A N 1
ATOM 593 C CA . ASP A 1 74 ? -2.267 -3.473 -28.079 1.00 77.56 74 ASP A CA 1
ATOM 594 C C . ASP A 1 74 ? -1.194 -4.492 -27.642 1.00 77.56 74 ASP A C 1
ATOM 596 O O . ASP A 1 74 ? -1.530 -5.557 -27.120 1.00 77.56 74 ASP A O 1
ATOM 600 N N . ASP A 1 75 ? 0.095 -4.178 -27.821 1.00 76.31 75 ASP A N 1
ATOM 601 C CA . ASP A 1 75 ? 1.186 -5.115 -27.549 1.00 76.31 75 ASP A CA 1
ATOM 602 C C . ASP A 1 75 ? 1.585 -5.145 -26.068 1.00 76.31 75 ASP A C 1
ATOM 604 O O . ASP A 1 75 ? 1.979 -6.200 -25.574 1.00 76.31 75 ASP A O 1
ATOM 608 N N . TYR A 1 76 ? 1.522 -4.020 -25.344 1.00 75.69 76 TYR A N 1
ATOM 609 C CA . TYR A 1 76 ? 2.062 -3.932 -23.977 1.00 75.69 76 TYR A CA 1
ATOM 610 C C . TYR A 1 76 ? 1.031 -3.601 -22.898 1.00 75.69 76 TYR A C 1
ATOM 612 O O . TYR A 1 76 ? 1.225 -4.022 -21.756 1.00 75.69 76 TYR A O 1
ATOM 620 N N . LEU A 1 77 ? -0.069 -2.909 -23.212 1.00 76.44 77 LEU A N 1
ATOM 621 C CA . LEU A 1 77 ? -1.065 -2.531 -22.203 1.00 76.44 77 LEU A CA 1
ATOM 622 C C . LEU A 1 77 ? -1.673 -3.712 -21.443 1.00 76.44 77 LEU A C 1
ATOM 624 O O . LEU A 1 77 ? -1.739 -3.609 -20.215 1.00 76.44 77 LEU A O 1
ATOM 628 N N . PRO A 1 78 ? -1.996 -4.858 -22.080 1.00 84.44 78 PRO A N 1
ATOM 629 C CA . PRO A 1 78 ? -2.529 -6.016 -21.359 1.00 84.44 78 PRO A CA 1
ATOM 630 C C . PRO A 1 78 ? -1.604 -6.523 -20.241 1.00 84.44 78 PRO A C 1
ATOM 632 O O . PRO A 1 78 ? -2.055 -7.124 -19.266 1.00 84.44 78 PRO A O 1
ATOM 635 N N . PHE A 1 79 ? -0.293 -6.266 -20.341 1.00 83.75 79 PHE A N 1
ATOM 636 C CA . PHE A 1 79 ? 0.673 -6.656 -19.314 1.00 83.75 79 PHE A CA 1
ATOM 637 C C . PHE A 1 79 ? 0.671 -5.724 -18.107 1.00 83.75 79 PHE A C 1
ATOM 639 O O . PHE A 1 79 ? 1.085 -6.162 -17.034 1.00 83.75 79 PHE A O 1
ATOM 646 N N . PHE A 1 80 ? 0.193 -4.485 -18.249 1.00 86.50 80 PHE A N 1
ATOM 647 C CA . PHE A 1 80 ? 0.266 -3.422 -17.240 1.00 86.50 80 PHE A CA 1
ATOM 648 C C . PHE A 1 80 ? -1.102 -2.880 -16.810 1.00 86.50 80 PHE A C 1
ATOM 650 O O . PHE A 1 80 ? -1.159 -1.886 -16.093 1.00 86.50 80 PHE A O 1
ATOM 657 N N . GLU A 1 81 ? -2.195 -3.553 -17.178 1.00 79.19 81 GLU A N 1
ATOM 658 C CA . GLU A 1 81 ? -3.545 -3.151 -16.783 1.00 79.19 81 GLU A CA 1
ATOM 659 C C . GLU A 1 81 ? -3.690 -2.950 -15.269 1.00 79.19 81 GLU A C 1
ATOM 661 O O . GLU A 1 81 ? -3.151 -3.693 -14.434 1.00 79.19 81 GLU A O 1
ATOM 666 N N . LYS A 1 82 ? -4.461 -1.916 -14.921 1.00 75.25 82 LYS A N 1
ATOM 667 C CA . LYS A 1 82 ? -4.753 -1.560 -13.540 1.00 75.25 82 LYS A CA 1
ATOM 668 C C . LYS A 1 82 ? -5.595 -2.650 -12.888 1.00 75.25 82 LYS A C 1
ATOM 670 O O . LYS A 1 82 ? -6.725 -2.908 -13.293 1.00 75.25 82 LYS A O 1
ATOM 675 N N . ARG A 1 83 ? -5.081 -3.216 -11.796 1.00 72.12 83 ARG A N 1
ATOM 676 C CA . ARG A 1 83 ? -5.886 -4.066 -10.914 1.00 72.12 83 ARG A CA 1
ATOM 677 C C . ARG A 1 83 ? -6.854 -3.200 -10.097 1.00 72.12 83 ARG A C 1
ATOM 679 O O . ARG A 1 83 ? -6.451 -2.129 -9.630 1.00 72.12 83 ARG A O 1
ATOM 686 N N . PRO A 1 84 ? -8.115 -3.627 -9.923 1.00 69.38 84 PRO A N 1
ATOM 687 C CA . PRO A 1 84 ? -9.064 -2.912 -9.082 1.00 69.38 84 PRO A CA 1
ATOM 688 C C . PRO A 1 84 ? -8.566 -2.872 -7.634 1.00 69.38 84 PRO A C 1
ATOM 690 O O . PRO A 1 84 ? -7.925 -3.808 -7.156 1.00 69.38 84 PRO A O 1
ATOM 693 N N . GLY A 1 85 ? -8.875 -1.780 -6.935 1.00 82.00 85 GLY A N 1
ATOM 694 C CA . GLY A 1 85 ? -8.565 -1.631 -5.519 1.00 82.00 85 GLY A CA 1
ATOM 695 C C . GLY A 1 85 ? -7.882 -0.325 -5.144 1.00 82.00 85 GLY A C 1
ATOM 696 O O . GLY A 1 85 ? -7.513 0.495 -5.989 1.00 82.00 85 GLY A O 1
ATOM 697 N N . LYS A 1 86 ? -7.708 -0.140 -3.837 1.00 89.69 86 LYS A N 1
ATOM 698 C CA . LYS A 1 86 ? -7.032 1.020 -3.272 1.00 89.69 86 LYS A CA 1
ATOM 699 C C . LYS A 1 86 ? -5.523 0.912 -3.429 1.00 89.69 86 LYS A C 1
ATOM 701 O O . LYS A 1 86 ? -4.872 0.045 -2.847 1.00 89.69 86 LYS A O 1
ATOM 706 N N . LEU A 1 87 ? -4.963 1.839 -4.194 1.00 92.19 87 LEU A N 1
ATOM 707 C CA . LEU A 1 87 ? -3.531 1.933 -4.442 1.00 92.19 87 LEU A CA 1
ATOM 708 C C . LEU A 1 87 ? -2.886 2.958 -3.516 1.00 92.19 87 LEU A C 1
ATOM 710 O O . LEU A 1 87 ? -3.484 3.969 -3.148 1.00 92.19 87 LEU A O 1
ATOM 714 N N . LEU A 1 88 ? -1.624 2.714 -3.184 1.00 92.19 88 LEU A N 1
ATOM 715 C CA . LEU A 1 88 ? -0.775 3.732 -2.586 1.00 92.19 88 LEU A CA 1
ATOM 716 C C . LEU A 1 88 ? -0.438 4.789 -3.631 1.00 92.19 88 LEU A C 1
ATOM 718 O O . LEU A 1 88 ? -0.213 4.458 -4.804 1.00 92.19 88 LEU A O 1
ATOM 722 N N . SER A 1 89 ? -0.304 6.038 -3.183 1.00 90.38 89 SER A N 1
ATOM 723 C CA . SER A 1 89 ? 0.269 7.089 -4.021 1.00 90.38 89 SER A CA 1
ATOM 724 C C . SER A 1 89 ? 1.661 6.672 -4.483 1.00 90.38 89 SER A C 1
ATOM 726 O O . SER A 1 89 ? 2.403 5.999 -3.756 1.00 90.38 89 SER A O 1
ATOM 728 N N . TRP A 1 90 ? 2.025 7.045 -5.708 1.00 89.94 90 TRP A N 1
ATOM 729 C CA . TRP A 1 90 ? 3.231 6.520 -6.334 1.00 89.94 90 TRP A CA 1
ATOM 730 C C . TRP A 1 90 ? 4.489 6.785 -5.496 1.00 89.94 90 TRP A C 1
ATOM 732 O O . TRP A 1 90 ? 5.286 5.875 -5.259 1.00 89.94 90 TRP A O 1
ATOM 742 N N . GLN A 1 91 ? 4.641 7.977 -4.921 1.00 86.69 91 GLN A N 1
ATOM 743 C CA . GLN A 1 91 ? 5.751 8.321 -4.021 1.00 86.69 91 GLN A CA 1
ATOM 744 C C . GLN A 1 91 ? 5.808 7.482 -2.731 1.00 86.69 91 GLN A C 1
ATOM 746 O O . GLN A 1 91 ? 6.868 7.372 -2.115 1.00 86.69 91 GLN A O 1
ATOM 751 N N . SER A 1 92 ? 4.700 6.860 -2.329 1.00 88.19 92 SER A N 1
ATOM 752 C CA . SER A 1 92 ? 4.596 6.056 -1.107 1.00 88.19 92 SER A CA 1
ATOM 753 C C . SER A 1 92 ? 4.721 4.547 -1.338 1.00 88.19 92 SER A C 1
ATOM 755 O O . SER A 1 92 ? 4.745 3.781 -0.371 1.00 88.19 92 SER A O 1
ATOM 757 N N . ARG A 1 93 ? 4.888 4.099 -2.590 1.00 90.88 93 ARG A N 1
ATOM 758 C CA . ARG A 1 93 ? 5.169 2.696 -2.959 1.00 90.88 93 ARG A CA 1
ATOM 759 C C . ARG A 1 93 ? 6.616 2.313 -2.653 1.00 90.88 93 ARG A C 1
ATOM 761 O O . ARG A 1 93 ? 7.452 2.192 -3.542 1.00 90.88 93 ARG A O 1
ATOM 768 N N . ARG A 1 94 ? 6.928 2.178 -1.369 1.00 90.56 94 ARG A N 1
ATOM 769 C CA . ARG A 1 94 ? 8.285 1.900 -0.863 1.00 90.56 94 ARG A CA 1
ATOM 770 C C . ARG A 1 94 ? 8.483 0.470 -0.370 1.00 90.56 94 ARG A C 1
ATOM 772 O O . ARG A 1 94 ? 9.562 0.160 0.127 1.00 90.56 94 ARG A O 1
ATOM 779 N N . PHE A 1 95 ? 7.451 -0.364 -0.458 1.00 93.12 95 PHE A N 1
ATOM 780 C CA . PHE A 1 95 ? 7.458 -1.708 0.105 1.00 93.12 95 PHE A CA 1
ATOM 781 C C . PHE A 1 95 ? 7.742 -2.762 -0.962 1.00 93.12 95 PHE A C 1
ATOM 783 O O . PHE A 1 95 ? 7.241 -2.651 -2.075 1.00 93.12 95 PHE A O 1
ATOM 790 N N . TYR A 1 96 ? 8.552 -3.761 -0.622 1.00 94.75 96 TYR A N 1
ATOM 791 C CA . TYR A 1 96 ? 8.990 -4.811 -1.539 1.00 94.75 96 TYR A CA 1
ATOM 792 C C . TYR A 1 96 ? 9.265 -6.125 -0.813 1.00 94.75 96 TYR A C 1
ATOM 794 O O . TYR A 1 96 ? 9.436 -6.151 0.404 1.00 94.75 96 TYR A O 1
ATOM 802 N N . CYS A 1 97 ? 9.351 -7.223 -1.559 1.00 96.31 97 CYS A N 1
ATOM 803 C CA . CYS A 1 97 ? 9.795 -8.507 -1.024 1.00 96.31 97 CYS A CA 1
ATOM 804 C C . CYS A 1 97 ? 11.292 -8.726 -1.315 1.00 96.31 97 CYS A C 1
ATOM 806 O O . CYS A 1 97 ? 11.665 -8.776 -2.490 1.00 96.31 97 CYS A O 1
ATOM 808 N N . PRO A 1 98 ? 12.153 -8.866 -0.286 1.00 95.06 98 PRO A N 1
ATOM 809 C CA . PRO A 1 98 ? 13.579 -9.143 -0.474 1.00 95.06 98 PRO A CA 1
ATOM 810 C C . PRO A 1 98 ? 13.856 -10.416 -1.281 1.00 95.06 98 PRO A C 1
ATOM 812 O O . PRO A 1 98 ? 14.756 -10.427 -2.116 1.00 95.06 98 PRO A O 1
ATOM 815 N N . GLU A 1 99 ? 13.068 -11.471 -1.073 1.00 95.88 99 GLU A N 1
ATOM 816 C CA . GLU A 1 99 ? 13.215 -12.753 -1.762 1.00 95.88 99 GLU A CA 1
ATOM 817 C C . GLU A 1 99 ? 12.882 -12.649 -3.252 1.00 95.88 99 GLU A C 1
ATOM 819 O O . GLU A 1 99 ? 13.673 -13.109 -4.066 1.00 95.88 99 GLU A O 1
ATOM 824 N N . CYS A 1 100 ? 11.794 -11.964 -3.627 1.00 96.50 100 CYS A N 1
ATOM 825 C CA . CYS A 1 100 ? 11.482 -11.685 -5.036 1.00 96.50 100 CYS A CA 1
ATOM 826 C C . CYS A 1 100 ? 12.621 -10.935 -5.742 1.00 96.50 100 CYS A C 1
ATOM 828 O O . CYS A 1 100 ? 12.961 -11.244 -6.880 1.00 96.50 100 CYS A O 1
ATOM 830 N N . ILE A 1 101 ? 13.208 -9.942 -5.067 1.00 95.25 101 ILE A N 1
ATOM 831 C CA . ILE A 1 101 ? 14.328 -9.163 -5.606 1.00 95.25 101 ILE A CA 1
ATOM 832 C C . ILE A 1 101 ? 15.570 -10.048 -5.781 1.00 95.25 101 ILE A C 1
ATOM 834 O O . ILE A 1 101 ? 16.264 -9.945 -6.791 1.00 95.25 101 ILE A O 1
ATOM 838 N N . ALA A 1 102 ? 15.855 -10.926 -4.816 1.00 94.62 102 ALA A N 1
ATOM 839 C CA . ALA A 1 102 ? 16.964 -11.870 -4.909 1.00 94.62 102 ALA A CA 1
ATOM 840 C C . ALA A 1 102 ? 16.752 -12.889 -6.042 1.00 94.62 102 ALA A C 1
ATOM 842 O O . ALA A 1 102 ? 17.689 -13.184 -6.781 1.00 94.62 102 ALA A O 1
ATOM 843 N N . GLU A 1 103 ? 15.527 -13.390 -6.212 1.00 95.94 103 GLU A N 1
ATOM 844 C CA . GLU A 1 103 ? 15.154 -14.305 -7.293 1.00 95.94 103 GLU A CA 1
ATOM 845 C C . GLU A 1 103 ? 15.318 -13.676 -8.676 1.00 95.94 103 GLU A C 1
ATOM 847 O O . GLU A 1 103 ? 15.839 -14.342 -9.569 1.00 95.94 103 GLU A O 1
ATOM 852 N N . ASP A 1 104 ? 14.950 -12.405 -8.864 1.00 95.62 104 ASP A N 1
ATOM 853 C CA . ASP A 1 104 ? 15.209 -11.702 -10.128 1.00 95.62 104 ASP A CA 1
ATOM 854 C C . ASP A 1 104 ? 16.703 -11.748 -10.476 1.00 95.62 104 ASP A C 1
ATOM 856 O O . ASP A 1 104 ? 17.080 -12.173 -11.569 1.00 95.62 104 ASP A O 1
ATOM 860 N N . VAL A 1 105 ? 17.565 -11.401 -9.515 1.00 94.69 105 VAL A N 1
ATOM 861 C CA . VAL A 1 105 ? 19.023 -11.378 -9.711 1.00 94.69 105 VAL A CA 1
ATOM 862 C C . VAL A 1 105 ? 19.579 -12.773 -9.988 1.00 94.69 105 VAL A C 1
ATOM 864 O O . VAL A 1 105 ? 20.395 -12.929 -10.897 1.00 94.69 105 VAL A O 1
ATOM 867 N N . ILE A 1 106 ? 19.127 -13.794 -9.252 1.00 94.81 106 ILE A N 1
ATOM 868 C CA . ILE A 1 106 ? 19.518 -15.197 -9.477 1.00 94.81 106 ILE A CA 1
ATOM 869 C C . ILE A 1 106 ? 19.172 -15.635 -10.906 1.00 94.81 106 ILE A C 1
ATOM 871 O O . ILE A 1 106 ? 19.944 -16.356 -11.537 1.00 94.81 106 ILE A O 1
ATOM 875 N N . ASN A 1 107 ? 18.052 -15.153 -11.442 1.00 94.19 107 ASN A N 1
ATOM 876 C CA . ASN A 1 107 ? 17.611 -15.434 -12.805 1.00 94.19 107 ASN A CA 1
ATOM 877 C C . ASN A 1 107 ? 18.239 -14.508 -13.866 1.00 94.19 107 ASN A C 1
ATOM 879 O O . ASN A 1 107 ? 17.823 -14.535 -15.023 1.00 94.19 107 ASN A O 1
ATOM 883 N N . ASN A 1 108 ? 19.266 -13.723 -13.517 1.00 92.31 108 ASN A N 1
ATOM 884 C CA . ASN A 1 108 ? 19.910 -12.729 -14.388 1.00 92.31 108 ASN A CA 1
ATOM 885 C C . ASN A 1 108 ? 18.942 -11.656 -14.921 1.00 92.31 108 ASN A C 1
ATOM 887 O O . ASN A 1 108 ? 19.129 -11.111 -16.012 1.00 92.31 108 ASN A O 1
ATOM 891 N N . ILE A 1 109 ? 17.906 -11.345 -14.147 1.00 93.38 109 ILE A N 1
ATOM 892 C CA . ILE A 1 109 ? 16.941 -10.287 -14.422 1.00 93.38 109 ILE A CA 1
ATOM 893 C C . ILE A 1 109 ? 17.277 -9.109 -13.505 1.00 93.38 109 ILE A C 1
ATOM 895 O O . ILE A 1 109 ? 17.585 -9.271 -12.325 1.00 93.38 109 ILE A O 1
ATOM 899 N N . LEU A 1 110 ? 17.242 -7.891 -14.051 1.00 93.44 110 LEU A N 1
ATOM 900 C CA . LEU A 1 110 ? 17.329 -6.698 -13.213 1.00 93.44 110 LEU A CA 1
ATOM 901 C C . LEU A 1 110 ? 16.136 -6.676 -12.239 1.00 93.44 110 LEU A C 1
ATOM 903 O O . LEU A 1 110 ? 15.014 -6.901 -12.692 1.00 93.44 110 LEU A O 1
ATOM 907 N N . PRO A 1 111 ? 16.349 -6.381 -10.945 1.00 94.62 111 PRO A N 1
ATOM 908 C CA . PRO A 1 111 ? 15.290 -6.375 -9.945 1.00 94.62 111 PRO A CA 1
ATOM 909 C C . PRO A 1 111 ? 14.046 -5.607 -10.388 1.00 94.62 111 PRO A C 1
ATOM 911 O O . PRO A 1 111 ? 14.122 -4.425 -10.733 1.00 94.62 111 PRO A O 1
ATOM 914 N N . CYS A 1 112 ? 12.909 -6.284 -10.350 1.00 94.12 112 CYS A N 1
ATOM 915 C CA . CYS A 1 112 ? 11.635 -5.773 -10.816 1.00 94.12 112 CYS A CA 1
ATOM 916 C C . CYS A 1 112 ? 10.800 -5.252 -9.642 1.00 94.12 112 CYS A C 1
ATOM 918 O O . CYS A 1 112 ? 10.783 -5.830 -8.552 1.00 94.12 112 CYS A O 1
ATOM 920 N N . TRP A 1 113 ? 10.053 -4.176 -9.870 1.00 94.44 113 TRP A N 1
ATOM 921 C CA . TRP A 1 113 ? 9.040 -3.709 -8.929 1.00 94.44 113 TRP A CA 1
ATOM 922 C C . TRP A 1 113 ? 7.692 -4.355 -9.245 1.00 94.44 113 TRP A C 1
ATOM 924 O O . TRP A 1 113 ? 7.241 -4.274 -10.388 1.00 94.44 113 TRP A O 1
ATOM 934 N N . ARG A 1 114 ? 7.060 -5.001 -8.257 1.00 93.69 114 ARG A N 1
ATOM 935 C CA . ARG A 1 114 ? 5.780 -5.696 -8.463 1.00 93.69 114 ARG A CA 1
ATOM 936 C C . ARG A 1 114 ? 4.583 -4.778 -8.224 1.00 93.69 114 ARG A C 1
ATOM 938 O O . ARG A 1 114 ? 4.605 -3.953 -7.304 1.00 93.69 114 ARG A O 1
ATOM 945 N N . ARG A 1 115 ? 3.512 -4.970 -8.994 1.00 92.06 115 ARG A N 1
ATOM 946 C CA . ARG A 1 115 ? 2.258 -4.216 -8.865 1.00 92.06 115 ARG A CA 1
ATOM 947 C C . ARG A 1 115 ? 1.512 -4.566 -7.592 1.00 92.06 115 ARG A C 1
ATOM 949 O O . ARG A 1 115 ? 0.990 -3.658 -6.953 1.00 92.06 115 ARG A O 1
ATOM 956 N N . ASP A 1 116 ? 1.517 -5.828 -7.172 1.00 91.12 116 ASP A N 1
ATOM 957 C CA . 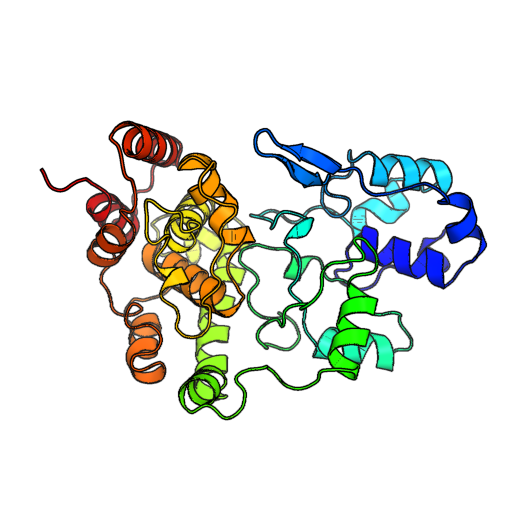ASP 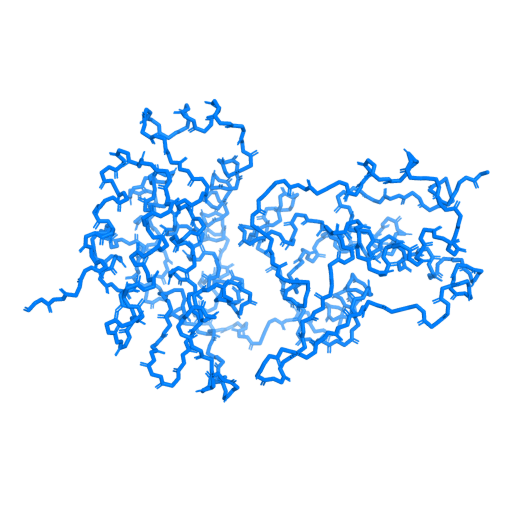A 1 116 ? 0.830 -6.256 -5.950 1.00 91.12 116 ASP A CA 1
ATOM 958 C C . ASP A 1 116 ? 1.313 -5.474 -4.724 1.00 91.12 116 ASP A C 1
ATOM 960 O O . ASP A 1 116 ? 0.509 -5.035 -3.904 1.00 91.12 116 ASP A O 1
ATOM 964 N N . TRP A 1 117 ? 2.610 -5.163 -4.649 1.00 93.69 117 TRP A N 1
ATOM 965 C CA . TRP A 1 117 ? 3.189 -4.376 -3.552 1.00 93.69 117 TRP A CA 1
ATOM 966 C C . TRP A 1 117 ? 2.693 -2.925 -3.495 1.00 93.69 117 TRP A C 1
ATOM 968 O O . TRP A 1 117 ? 2.890 -2.237 -2.491 1.00 93.69 117 TRP A O 1
ATOM 978 N N . CYS A 1 118 ? 2.079 -2.437 -4.573 1.00 93.06 118 CYS A N 1
ATOM 979 C CA . CYS A 1 118 ? 1.587 -1.070 -4.693 1.00 93.06 118 CYS A CA 1
ATOM 980 C C . CYS A 1 118 ? 0.181 -0.892 -4.104 1.00 93.06 118 CYS A C 1
ATOM 982 O O . CYS A 1 118 ? -0.263 0.245 -3.925 1.00 93.06 118 CYS A O 1
ATOM 984 N N . SER A 1 119 ? -0.503 -1.990 -3.781 1.00 92.94 119 SER A N 1
ATOM 985 C CA . SER A 1 119 ? -1.808 -1.973 -3.131 1.00 92.94 119 SER A CA 1
ATOM 986 C C . SER A 1 119 ? -1.708 -1.554 -1.661 1.00 92.94 119 SER A C 1
ATOM 988 O O . SER A 1 119 ? -0.786 -1.937 -0.936 1.00 92.94 119 SER A O 1
ATOM 990 N N . ALA A 1 120 ? -2.688 -0.782 -1.193 1.00 93.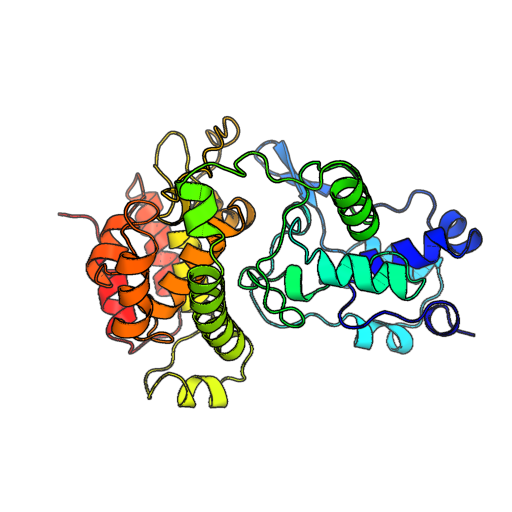69 120 ALA A N 1
ATOM 991 C CA . ALA A 1 120 ? -2.789 -0.345 0.196 1.00 93.69 120 ALA A CA 1
ATOM 992 C C . ALA A 1 120 ? -3.045 -1.503 1.174 1.00 93.69 120 ALA A C 1
ATOM 994 O O . ALA A 1 120 ? -2.728 -1.379 2.356 1.00 93.69 120 ALA A O 1
ATOM 995 N N . ILE A 1 121 ? -3.575 -2.623 0.683 1.00 94.00 121 ILE A N 1
ATOM 996 C CA . ILE A 1 121 ? -3.861 -3.822 1.480 1.00 94.00 121 ILE A CA 1
ATOM 997 C C . ILE A 1 121 ? -2.760 -4.881 1.405 1.00 94.00 121 ILE A C 1
ATOM 999 O O . ILE A 1 121 ? -2.737 -5.810 2.207 1.00 94.00 121 ILE A O 1
ATOM 1003 N N . SER A 1 122 ? -1.822 -4.744 0.464 1.00 93.62 122 SER A N 1
ATOM 1004 C CA . SER A 1 122 ? -0.721 -5.690 0.318 1.00 93.62 122 SER A CA 1
ATOM 1005 C C . SER A 1 122 ? 0.341 -5.422 1.380 1.00 93.62 122 SER A C 1
ATOM 1007 O O . SER A 1 122 ? 1.139 -4.486 1.283 1.00 93.62 122 SER A O 1
ATOM 1009 N N . VAL A 1 123 ? 0.339 -6.260 2.414 1.00 96.31 123 VAL A N 1
ATOM 1010 C CA . VAL A 1 123 ? 1.286 -6.203 3.539 1.00 96.31 123 VAL A CA 1
ATOM 1011 C C . VAL A 1 123 ? 2.287 -7.362 3.565 1.00 96.31 123 VAL A C 1
ATOM 1013 O O . VAL A 1 123 ? 3.376 -7.239 4.132 1.00 96.31 123 VAL A O 1
ATOM 1016 N N . PHE A 1 124 ? 1.952 -8.463 2.895 1.00 97.12 124 PHE A N 1
ATOM 1017 C CA . PHE A 1 124 ? 2.798 -9.639 2.715 1.00 97.12 124 PHE A CA 1
ATOM 1018 C C . PHE A 1 124 ? 2.984 -9.918 1.223 1.00 97.12 124 PHE A C 1
ATOM 1020 O O . PHE A 1 124 ? 2.124 -9.614 0.403 1.00 97.12 124 PHE A O 1
ATOM 1027 N N . CYS A 1 125 ? 4.111 -10.523 0.870 1.00 96.12 125 CYS A N 1
ATOM 1028 C CA . CYS A 1 125 ? 4.327 -11.074 -0.455 1.00 96.12 125 CYS A CA 1
ATOM 1029 C C . CYS A 1 125 ? 3.434 -12.304 -0.661 1.00 96.12 125 CYS A C 1
ATOM 1031 O O . CYS A 1 125 ? 3.509 -13.254 0.120 1.00 96.12 125 CYS A O 1
ATOM 1033 N N . SER A 1 126 ? 2.657 -12.317 -1.743 1.00 90.94 126 SER A N 1
ATOM 1034 C CA . SER A 1 126 ? 1.830 -13.458 -2.155 1.00 90.94 126 SER A CA 1
ATOM 1035 C C . SER A 1 126 ? 2.660 -14.698 -2.517 1.00 90.94 126 SER A C 1
ATOM 1037 O O . SER A 1 126 ? 2.245 -15.822 -2.247 1.00 90.94 126 SER A O 1
ATOM 1039 N N . SER A 1 127 ? 3.859 -14.502 -3.074 1.00 93.44 127 SER A N 1
ATOM 1040 C CA . SER A 1 127 ? 4.743 -15.594 -3.508 1.00 93.44 127 SER A CA 1
ATOM 1041 C C . SER A 1 127 ? 5.507 -16.223 -2.338 1.00 93.44 127 SER A C 1
ATOM 1043 O O . SER A 1 127 ? 5.465 -17.436 -2.138 1.00 93.44 127 SER A O 1
ATOM 1045 N N . HIS A 1 128 ? 6.172 -15.400 -1.520 1.00 95.62 128 HIS A N 1
ATOM 1046 C CA . HIS A 1 128 ? 7.047 -15.877 -0.438 1.00 95.62 128 HIS A CA 1
ATOM 1047 C C . HIS A 1 128 ? 6.378 -15.959 0.929 1.00 95.62 128 HIS A C 1
ATOM 1049 O O . HIS A 1 128 ? 6.985 -16.481 1.861 1.00 95.62 128 HIS A O 1
ATOM 1055 N N . LYS A 1 129 ? 5.147 -15.453 1.068 1.00 95.56 129 LYS A N 1
ATOM 1056 C CA . LYS A 1 129 ? 4.379 -15.443 2.328 1.00 95.56 129 LYS A CA 1
ATOM 1057 C C . LYS A 1 129 ? 5.100 -14.729 3.472 1.00 95.56 129 LYS A C 1
ATOM 1059 O O . LYS A 1 129 ? 4.947 -15.068 4.642 1.00 95.56 129 LYS A O 1
ATOM 1064 N N . LYS A 1 130 ? 5.913 -13.734 3.118 1.00 95.12 130 LYS A N 1
ATOM 1065 C CA . LYS A 1 130 ? 6.719 -12.933 4.041 1.00 95.12 130 LYS A CA 1
ATOM 1066 C C . LYS A 1 130 ? 6.294 -11.481 4.007 1.00 95.12 130 LYS A C 1
ATOM 1068 O O . LYS A 1 130 ? 5.887 -10.970 2.964 1.00 95.12 130 LYS A O 1
ATOM 1073 N N . LYS A 1 131 ? 6.393 -10.822 5.156 1.00 95.56 131 LYS A N 1
ATOM 1074 C CA . LYS A 1 131 ? 6.097 -9.401 5.303 1.00 95.56 131 LYS A CA 1
ATOM 1075 C C . LYS A 1 131 ? 6.961 -8.575 4.354 1.00 95.56 131 LYS A C 1
ATOM 1077 O O . LYS A 1 131 ? 8.152 -8.851 4.195 1.00 95.56 131 LYS A O 1
ATOM 1082 N N . LEU A 1 132 ? 6.374 -7.552 3.739 1.00 95.19 132 LEU A N 1
ATOM 1083 C CA . LEU A 1 132 ? 7.130 -6.665 2.859 1.00 95.19 132 LEU A CA 1
ATOM 1084 C C . LEU A 1 132 ? 8.137 -5.822 3.663 1.00 95.19 132 LEU A C 1
ATOM 1086 O O . LEU A 1 132 ? 7.857 -5.331 4.752 1.00 95.19 132 LEU A O 1
ATOM 1090 N N . SER A 1 133 ? 9.322 -5.626 3.104 1.00 92.31 133 SER A N 1
ATOM 1091 C CA . SER A 1 133 ? 10.346 -4.709 3.608 1.00 92.31 133 SER A CA 1
ATOM 1092 C C . SER A 1 133 ? 10.165 -3.315 3.012 1.00 92.31 133 SER A C 1
ATOM 1094 O O . SER A 1 133 ? 9.508 -3.168 1.990 1.00 92.31 133 SER A O 1
ATOM 1096 N N . SER A 1 134 ? 10.743 -2.278 3.625 1.00 89.38 134 SER A N 1
ATOM 1097 C CA . SER A 1 134 ? 10.682 -0.897 3.117 1.00 89.38 134 SER A CA 1
ATOM 1098 C C . SER A 1 134 ? 12.045 -0.427 2.628 1.00 89.38 134 SER A C 1
ATOM 1100 O O . SER A 1 134 ? 13.050 -0.627 3.311 1.00 89.38 134 SER A O 1
ATOM 1102 N N . ILE A 1 135 ? 12.067 0.296 1.509 1.00 86.94 135 ILE A N 1
ATOM 1103 C CA . ILE A 1 135 ? 13.208 1.133 1.118 1.00 86.94 135 ILE A CA 1
ATOM 1104 C C . ILE A 1 135 ? 13.378 2.230 2.180 1.00 86.94 135 ILE A C 1
ATOM 1106 O O . ILE A 1 135 ? 12.389 2.794 2.668 1.00 86.94 135 ILE A O 1
ATOM 1110 N N . ARG A 1 136 ? 14.623 2.500 2.577 1.00 74.94 136 ARG A N 1
ATOM 1111 C CA . ARG A 1 136 ? 14.987 3.482 3.609 1.00 74.94 136 ARG A CA 1
ATOM 1112 C C . ARG A 1 136 ? 15.210 4.870 3.028 1.00 74.94 136 ARG A C 1
ATOM 1114 O O . ARG A 1 136 ? 14.865 5.853 3.682 1.00 74.94 136 ARG A O 1
ATOM 1121 N N . PHE A 1 137 ? 15.776 4.956 1.827 1.00 67.06 137 PHE A N 1
ATOM 1122 C CA . PHE A 1 137 ? 16.129 6.223 1.199 1.00 67.06 137 PHE A CA 1
ATOM 1123 C C . PHE A 1 137 ? 15.322 6.431 -0.087 1.00 67.06 137 PHE A C 1
ATOM 1125 O O . PHE A 1 137 ? 15.420 5.656 -1.037 1.00 67.06 137 PHE A O 1
ATOM 1132 N N . ASN A 1 138 ? 14.547 7.513 -0.138 1.00 65.56 138 ASN A N 1
ATOM 1133 C CA . ASN A 1 138 ? 13.998 8.008 -1.400 1.00 65.56 138 ASN A CA 1
ATOM 1134 C C . ASN A 1 138 ? 15.152 8.570 -2.224 1.00 65.56 138 ASN A C 1
ATOM 1136 O O . ASN A 1 138 ? 15.965 9.249 -1.611 1.00 65.56 138 ASN A O 1
ATOM 1140 N N . ASN A 1 139 ? 15.216 8.308 -3.540 1.00 53.94 139 ASN A N 1
ATOM 1141 C CA . ASN A 1 139 ? 15.877 9.203 -4.512 1.00 53.94 139 ASN A CA 1
ATOM 1142 C C . ASN A 1 139 ? 15.771 8.785 -5.993 1.00 53.94 139 ASN A C 1
ATOM 1144 O O . ASN A 1 139 ? 16.126 9.598 -6.838 1.00 53.94 139 ASN A O 1
ATOM 1148 N N . GLU A 1 140 ? 15.245 7.606 -6.352 1.00 63.06 140 GLU A N 1
ATOM 1149 C CA . GLU A 1 140 ? 15.006 7.275 -7.768 1.00 63.06 140 GLU A CA 1
ATOM 1150 C C . GLU A 1 140 ? 13.585 6.764 -8.005 1.00 63.06 140 GLU A C 1
ATOM 1152 O O . GLU A 1 140 ? 13.217 5.713 -7.474 1.00 63.06 140 GLU A O 1
ATOM 1157 N N . PRO A 1 141 ? 12.767 7.485 -8.789 1.00 69.25 141 PRO A N 1
ATOM 1158 C CA . PRO A 1 141 ? 11.355 7.160 -8.852 1.00 69.25 141 PRO A CA 1
ATOM 1159 C C . PRO A 1 141 ? 11.008 5.919 -9.691 1.00 69.25 141 PRO A C 1
ATOM 1161 O O . PRO A 1 141 ? 10.070 5.204 -9.337 1.00 69.25 141 PRO A O 1
ATOM 1164 N N . ILE A 1 142 ? 11.781 5.642 -10.749 1.00 83.69 142 ILE A N 1
ATOM 1165 C CA . ILE A 1 142 ? 11.582 4.503 -11.671 1.00 83.69 142 ILE A CA 1
ATOM 1166 C C . ILE A 1 142 ? 12.537 3.321 -11.394 1.00 83.69 142 ILE A C 1
ATOM 1168 O O . ILE A 1 142 ? 12.198 2.172 -11.650 1.00 83.69 142 ILE A O 1
ATOM 1172 N N . GLY A 1 143 ? 13.706 3.566 -10.786 1.00 87.44 143 GLY A N 1
ATOM 1173 C CA . GLY A 1 143 ? 14.736 2.555 -10.481 1.00 87.44 143 GLY A CA 1
ATOM 1174 C C . GLY A 1 143 ? 14.548 1.805 -9.154 1.00 87.44 143 GLY A C 1
ATOM 1175 O O . GLY A 1 143 ? 15.525 1.356 -8.549 1.00 87.44 143 GLY A O 1
ATOM 1176 N N . ARG A 1 144 ? 13.312 1.694 -8.647 1.00 89.88 144 ARG A N 1
ATOM 1177 C CA . ARG A 1 144 ? 13.039 1.236 -7.267 1.00 89.88 144 ARG A CA 1
ATOM 1178 C C . ARG A 1 144 ? 13.524 -0.177 -6.981 1.00 89.88 144 ARG A C 1
ATOM 1180 O O . ARG A 1 144 ? 14.063 -0.413 -5.903 1.00 89.88 144 ARG A O 1
ATOM 1187 N N . GLY A 1 145 ? 13.367 -1.095 -7.935 1.00 92.19 145 GLY A N 1
ATOM 1188 C CA . GLY A 1 145 ? 13.832 -2.475 -7.784 1.00 92.19 145 GLY A CA 1
ATOM 1189 C C . GLY A 1 145 ? 15.341 -2.534 -7.551 1.00 92.19 145 GLY A C 1
ATOM 1190 O O . GLY A 1 145 ? 15.803 -3.124 -6.573 1.00 92.19 145 GLY A O 1
ATOM 1191 N N . TRP A 1 146 ? 16.117 -1.854 -8.401 1.00 91.50 146 TRP A N 1
ATOM 1192 C CA . TRP A 1 146 ? 17.572 -1.778 -8.246 1.00 91.50 146 TRP A CA 1
ATOM 1193 C C . TRP A 1 146 ? 17.974 -1.108 -6.931 1.00 91.50 146 TRP A C 1
ATOM 1195 O O . TRP A 1 146 ? 18.886 -1.569 -6.243 1.00 91.50 146 TRP A O 1
ATOM 1205 N N . ARG A 1 147 ? 17.260 -0.050 -6.532 1.00 90.50 147 ARG A N 1
ATOM 1206 C CA . ARG A 1 147 ? 17.509 0.622 -5.257 1.00 90.50 147 ARG A CA 1
ATOM 1207 C C . ARG A 1 147 ? 17.263 -0.299 -4.063 1.00 90.50 147 ARG A C 1
ATOM 1209 O O . ARG A 1 147 ? 18.103 -0.350 -3.169 1.00 90.50 147 ARG A O 1
ATOM 1216 N N . ALA A 1 148 ? 16.151 -1.028 -4.057 1.00 91.81 148 ALA A N 1
ATOM 1217 C CA . ALA A 1 148 ? 15.829 -2.001 -3.019 1.00 91.81 148 ALA A CA 1
ATOM 1218 C C . ALA A 1 148 ? 16.911 -3.081 -2.910 1.00 91.81 148 ALA A C 1
ATOM 1220 O O . ALA A 1 148 ? 17.397 -3.345 -1.811 1.00 91.81 148 ALA A O 1
ATOM 1221 N N . PHE A 1 149 ? 17.360 -3.627 -4.044 1.00 92.56 149 PHE A N 1
ATOM 1222 C CA . PHE A 1 149 ? 18.484 -4.562 -4.086 1.00 92.56 149 PHE A CA 1
ATOM 1223 C C . PHE A 1 149 ? 19.766 -3.955 -3.500 1.00 92.56 149 PHE A C 1
ATOM 1225 O O . PHE A 1 149 ? 20.396 -4.543 -2.621 1.00 92.56 149 PHE A O 1
ATOM 1232 N N . SER A 1 150 ? 20.135 -2.751 -3.945 1.00 90.50 150 SER A N 1
ATOM 1233 C CA . SER A 1 150 ? 21.330 -2.056 -3.465 1.00 90.50 150 SER A CA 1
ATOM 1234 C C . SER A 1 150 ? 21.277 -1.784 -1.961 1.00 90.50 150 SER A C 1
ATOM 1236 O O . SER A 1 150 ? 22.302 -1.893 -1.291 1.00 90.50 150 SER A O 1
ATOM 1238 N N . GLU A 1 151 ? 20.121 -1.420 -1.409 1.00 89.19 151 GLU A N 1
ATOM 1239 C CA . GLU A 1 151 ? 19.975 -1.202 0.031 1.00 89.19 151 GLU A CA 1
ATOM 1240 C C . GLU A 1 151 ? 20.035 -2.505 0.818 1.00 89.19 151 GLU A C 1
ATOM 1242 O O . GLU A 1 151 ? 20.713 -2.543 1.842 1.00 89.19 151 GLU A O 1
ATOM 1247 N N . LEU A 1 152 ? 19.391 -3.566 0.330 1.00 88.50 152 LEU A N 1
ATOM 1248 C CA . LEU A 1 152 ? 19.434 -4.889 0.949 1.00 88.50 152 LEU A CA 1
ATOM 1249 C C . LEU A 1 152 ? 20.873 -5.412 1.045 1.00 88.50 152 LEU A C 1
ATOM 1251 O O . LEU A 1 152 ? 21.272 -5.927 2.087 1.00 88.50 152 LEU A O 1
ATOM 1255 N N . ALA A 1 153 ? 21.667 -5.221 -0.012 1.00 88.38 153 ALA A N 1
ATOM 1256 C CA . ALA A 1 153 ? 23.067 -5.634 -0.048 1.00 88.38 153 ALA A CA 1
ATOM 1257 C C . ALA A 1 153 ? 23.958 -4.849 0.933 1.00 88.38 153 ALA A C 1
ATOM 1259 O O . ALA A 1 153 ? 24.876 -5.417 1.517 1.00 88.38 153 ALA A O 1
ATOM 1260 N N . ASN A 1 154 ? 23.697 -3.551 1.128 1.00 86.12 154 ASN A N 1
ATOM 1261 C CA . ASN A 1 154 ? 24.519 -2.692 1.991 1.00 86.12 154 ASN A CA 1
ATOM 1262 C C . ASN A 1 154 ? 24.047 -2.651 3.454 1.00 86.12 154 ASN A C 1
ATOM 1264 O O . ASN A 1 154 ? 24.840 -2.375 4.352 1.00 86.12 154 ASN A O 1
ATOM 1268 N N . TYR A 1 155 ? 22.761 -2.903 3.707 1.00 82.56 155 TYR A N 1
ATOM 1269 C CA . TYR A 1 155 ? 22.129 -2.782 5.021 1.00 82.56 155 TYR A CA 1
ATOM 1270 C C . TYR A 1 155 ? 21.193 -3.969 5.307 1.00 82.56 155 TYR A C 1
ATOM 1272 O O . TYR A 1 155 ? 19.984 -3.773 5.464 1.00 82.56 155 TYR A O 1
ATOM 1280 N N . PRO A 1 156 ? 21.732 -5.196 5.430 1.00 76.44 156 PRO A N 1
ATOM 1281 C CA . PRO A 1 156 ? 20.924 -6.410 5.558 1.00 76.44 156 PRO A CA 1
ATOM 1282 C C . PRO A 1 156 ? 20.132 -6.491 6.874 1.00 76.44 156 PRO A C 1
ATOM 1284 O O . PRO A 1 156 ? 19.163 -7.238 6.964 1.00 76.44 156 PRO A O 1
ATOM 1287 N N . HIS A 1 157 ? 20.517 -5.714 7.892 1.00 74.25 157 HIS A N 1
ATOM 1288 C CA . HIS A 1 157 ? 19.933 -5.786 9.232 1.00 74.25 157 HIS A CA 1
ATOM 1289 C C . HIS A 1 157 ? 18.992 -4.604 9.534 1.00 74.25 157 HIS A C 1
ATOM 1291 O O . HIS A 1 157 ? 19.372 -3.438 9.332 1.00 74.25 157 HIS A O 1
ATOM 1297 N N . PRO A 1 158 ? 17.760 -4.861 10.020 1.00 73.56 158 PRO A N 1
ATOM 1298 C CA . PRO A 1 158 ? 16.853 -3.844 10.553 1.00 73.56 158 PRO A CA 1
ATOM 1299 C C . PRO A 1 158 ? 17.456 -3.095 11.748 1.00 73.56 158 PRO A C 1
ATOM 1301 O O . PRO A 1 158 ? 18.202 -3.661 12.539 1.00 73.56 158 PRO A O 1
ATOM 1304 N N . GLN A 1 159 ? 17.097 -1.818 11.913 1.00 67.75 159 GLN A N 1
ATOM 1305 C CA . GLN A 1 159 ? 17.660 -0.957 12.968 1.00 67.75 159 GLN A CA 1
ATOM 1306 C C . GLN A 1 159 ? 17.336 -1.427 14.398 1.00 67.75 159 GLN A C 1
ATOM 1308 O O . GLN A 1 159 ? 18.095 -1.129 15.313 1.00 67.75 159 GLN A O 1
ATOM 1313 N N . TYR A 1 160 ? 16.227 -2.150 14.585 1.00 70.62 160 TYR A N 1
ATOM 1314 C CA . TYR A 1 160 ? 15.727 -2.595 15.894 1.00 70.62 160 TYR A CA 1
ATOM 1315 C C . TYR A 1 160 ? 15.976 -4.084 16.174 1.00 70.62 160 TYR A C 1
ATOM 1317 O O . TYR A 1 160 ? 15.483 -4.609 17.177 1.00 70.62 160 TYR A O 1
ATOM 1325 N N . GLN A 1 161 ? 16.721 -4.760 15.291 1.00 76.12 161 GLN A N 1
ATOM 1326 C CA . GLN A 1 161 ? 17.035 -6.178 15.429 1.00 76.12 161 GLN A CA 1
ATOM 1327 C C . GLN A 1 161 ? 17.742 -6.456 16.764 1.00 76.12 161 GLN A C 1
ATOM 1329 O O . GLN A 1 161 ? 18.670 -5.736 17.134 1.00 76.12 161 GLN A O 1
ATOM 1334 N N . GLY A 1 162 ? 17.309 -7.501 17.479 1.00 74.00 162 GLY A N 1
ATOM 1335 C CA . GLY A 1 162 ? 17.868 -7.890 18.777 1.00 74.00 162 GLY A CA 1
ATOM 1336 C C . GLY A 1 162 ? 17.219 -7.208 19.985 1.00 74.00 162 GLY A C 1
ATOM 1337 O O . GLY A 1 162 ? 17.666 -7.405 21.115 1.00 74.00 162 GLY A O 1
ATOM 1338 N N . THR A 1 163 ? 16.180 -6.392 19.784 1.00 82.31 163 THR A N 1
ATOM 1339 C CA . THR A 1 163 ? 15.323 -5.947 20.892 1.00 82.31 163 THR A CA 1
ATOM 1340 C C . THR A 1 163 ? 14.215 -6.974 21.117 1.00 82.31 163 THR A C 1
ATOM 1342 O O . THR A 1 163 ? 13.597 -7.418 20.153 1.00 82.31 163 THR A O 1
ATOM 1345 N N . ARG A 1 164 ? 13.899 -7.310 22.382 1.00 83.19 164 ARG A N 1
ATOM 1346 C CA . ARG A 1 164 ? 12.861 -8.311 22.735 1.00 83.19 164 ARG A CA 1
ATOM 1347 C C . ARG A 1 164 ? 11.566 -8.113 21.948 1.00 83.19 164 ARG A C 1
ATOM 1349 O O . ARG A 1 164 ? 10.981 -9.066 21.452 1.00 83.19 164 ARG A O 1
ATOM 1356 N N . ASN A 1 165 ? 11.122 -6.869 21.866 1.00 84.50 165 ASN A N 1
ATOM 1357 C CA . ASN A 1 165 ? 9.867 -6.508 21.235 1.00 84.50 165 ASN A CA 1
ATOM 1358 C C . ASN A 1 165 ? 9.904 -6.657 19.708 1.00 84.50 165 ASN A C 1
ATOM 1360 O O . ASN A 1 165 ? 8.938 -7.129 19.114 1.00 84.50 165 ASN A O 1
ATOM 1364 N N . TYR A 1 166 ? 11.016 -6.276 19.075 1.00 85.25 166 TYR A N 1
ATOM 1365 C CA . TYR A 1 166 ? 11.212 -6.509 17.648 1.00 85.25 166 TYR A CA 1
ATOM 1366 C C . TYR A 1 166 ? 11.284 -8.008 17.350 1.00 85.25 166 TYR A C 1
ATOM 1368 O O . TYR A 1 166 ? 10.602 -8.486 16.452 1.00 85.25 166 TYR A O 1
ATOM 1376 N N . ASP A 1 167 ? 12.039 -8.760 18.148 1.00 88.12 167 ASP A N 1
ATOM 1377 C CA . ASP A 1 167 ? 12.206 -10.202 17.973 1.00 88.12 167 ASP A CA 1
ATOM 1378 C C . ASP A 1 167 ? 10.887 -10.965 18.203 1.00 88.12 167 ASP A C 1
ATOM 1380 O O . ASP A 1 167 ? 10.610 -11.938 17.504 1.00 88.12 167 ASP A O 1
ATOM 1384 N N . LEU A 1 168 ? 10.036 -10.503 19.132 1.00 90.81 168 LEU A N 1
ATOM 1385 C CA . LEU A 1 168 ? 8.674 -11.018 19.305 1.00 90.81 168 LEU A CA 1
ATOM 1386 C C . LEU A 1 168 ? 7.839 -10.778 18.044 1.00 90.81 168 LEU A C 1
ATOM 1388 O O . LEU A 1 168 ? 7.247 -11.722 17.517 1.00 90.81 168 LEU A O 1
ATOM 1392 N N . TRP A 1 169 ? 7.826 -9.535 17.546 1.00 91.50 169 TRP A N 1
ATOM 1393 C CA . TRP A 1 169 ? 7.080 -9.168 16.344 1.00 91.50 169 TRP A CA 1
ATOM 1394 C C . TRP A 1 169 ? 7.527 -9.974 15.122 1.00 91.50 169 TRP A C 1
ATOM 1396 O O . TRP A 1 169 ? 6.693 -10.474 14.372 1.00 91.50 169 TRP A O 1
ATOM 1406 N N . GLU A 1 170 ? 8.835 -10.142 14.933 1.00 91.44 170 GLU A N 1
ATOM 1407 C CA . GLU A 1 170 ? 9.420 -10.905 13.824 1.00 91.44 170 GLU A CA 1
ATOM 1408 C C . GLU A 1 170 ? 9.438 -12.426 14.054 1.00 91.44 170 GLU A C 1
ATOM 1410 O O . GLU A 1 170 ? 9.950 -13.164 13.211 1.00 91.44 170 GLU A O 1
ATOM 1415 N N . SER A 1 171 ? 8.891 -12.926 15.168 1.00 93.12 171 SER A N 1
ATOM 1416 C CA . SER A 1 171 ? 8.866 -14.364 15.441 1.00 93.12 171 SER A CA 1
ATOM 1417 C C . SER A 1 171 ? 8.077 -15.128 14.372 1.00 93.12 171 SER A C 1
ATOM 1419 O O . SER A 1 171 ? 7.031 -14.680 13.898 1.00 93.12 171 SER A O 1
ATOM 1421 N N . GLU A 1 172 ? 8.560 -16.318 14.004 1.00 94.50 172 GLU A N 1
ATOM 1422 C CA . GLU A 1 172 ? 7.969 -17.127 12.928 1.00 94.50 172 GLU A CA 1
ATOM 1423 C C . GLU A 1 172 ? 6.480 -17.417 13.168 1.00 94.50 172 GLU A C 1
ATOM 1425 O O . GLU A 1 172 ? 5.660 -17.276 12.261 1.00 94.50 172 GLU A O 1
ATOM 1430 N N . ASN A 1 173 ? 6.117 -17.763 14.408 1.00 94.75 173 ASN A N 1
ATOM 1431 C CA . ASN A 1 173 ? 4.736 -18.068 14.779 1.00 94.75 173 ASN A CA 1
ATOM 1432 C C . ASN A 1 173 ? 3.810 -16.863 14.577 1.00 94.75 173 ASN A C 1
ATOM 1434 O O . ASN A 1 173 ? 2.725 -17.017 14.013 1.00 94.75 173 ASN A O 1
ATOM 1438 N N . LEU A 1 174 ? 4.235 -15.671 15.006 1.00 95.62 174 LEU A N 1
ATOM 1439 C CA . LEU A 1 174 ? 3.443 -14.455 14.850 1.00 95.62 174 LEU A CA 1
ATOM 1440 C C . LEU A 1 174 ? 3.365 -14.022 13.388 1.00 95.62 174 LEU A C 1
ATOM 1442 O O . LEU A 1 174 ? 2.270 -13.763 12.897 1.00 95.62 174 LEU A O 1
ATOM 1446 N N . GLN A 1 175 ? 4.481 -14.019 12.657 1.00 96.06 175 GLN A N 1
ATOM 1447 C CA . GLN A 1 175 ? 4.481 -13.674 11.232 1.00 96.06 175 GLN A CA 1
ATOM 1448 C C . GLN A 1 175 ? 3.582 -14.609 10.415 1.00 96.06 175 GLN A C 1
ATOM 1450 O O . GLN A 1 175 ? 2.859 -14.150 9.532 1.00 96.06 175 GLN A O 1
ATOM 1455 N N . LYS A 1 176 ? 3.553 -15.903 10.750 1.00 96.38 176 LYS A N 1
ATOM 1456 C CA . LYS A 1 176 ? 2.653 -16.877 10.129 1.00 96.38 176 LYS A CA 1
ATOM 1457 C C . LYS A 1 176 ? 1.180 -16.583 10.436 1.00 96.38 176 LYS A C 1
ATOM 1459 O O . LYS A 1 176 ? 0.361 -16.625 9.521 1.00 96.38 176 LYS A O 1
ATOM 1464 N N . ALA A 1 177 ? 0.841 -16.261 11.686 1.00 97.00 177 ALA A N 1
ATOM 1465 C CA . ALA A 1 177 ? -0.524 -15.891 12.070 1.00 97.00 177 ALA A CA 1
ATOM 1466 C C . ALA A 1 177 ? -0.991 -14.607 11.360 1.00 97.00 177 ALA A C 1
ATOM 1468 O O . ALA A 1 177 ? -2.062 -14.591 10.753 1.00 97.00 177 ALA A O 1
ATOM 1469 N N . LEU A 1 178 ? -0.153 -13.566 11.358 1.00 97.44 178 LEU A N 1
ATOM 1470 C CA . LEU A 1 178 ? -0.422 -12.303 10.666 1.00 97.44 178 LEU A CA 1
ATOM 1471 C C . LEU A 1 178 ? -0.597 -12.508 9.156 1.00 97.44 178 LEU A C 1
ATOM 1473 O O . LEU A 1 178 ? -1.524 -11.948 8.574 1.00 97.44 178 LEU A O 1
ATOM 1477 N N . TYR A 1 179 ? 0.253 -13.333 8.532 1.00 97.50 179 TYR A N 1
ATOM 1478 C CA . TYR A 1 179 ? 0.135 -13.669 7.114 1.00 97.50 179 TYR A CA 1
ATOM 1479 C C . TYR A 1 179 ? -1.219 -14.304 6.797 1.00 97.50 179 TYR A C 1
ATOM 1481 O O . TYR A 1 179 ? -1.875 -13.865 5.860 1.00 97.50 179 TYR A O 1
ATOM 1489 N N . TYR A 1 180 ? -1.655 -15.313 7.560 1.00 96.88 180 TYR A N 1
ATOM 1490 C CA . TYR A 1 180 ? -2.917 -15.997 7.264 1.00 96.88 180 TYR A CA 1
ATOM 1491 C C . TYR A 1 180 ? -4.121 -15.060 7.336 1.00 96.88 180 TYR A C 1
ATOM 1493 O O . TYR A 1 180 ? -4.977 -15.112 6.458 1.00 96.88 180 TYR A O 1
ATOM 1501 N N . LEU A 1 181 ? -4.168 -14.179 8.336 1.00 97.62 181 LEU A N 1
ATOM 1502 C CA . LEU A 1 181 ? -5.250 -13.203 8.473 1.00 97.62 181 LEU A CA 1
ATOM 1503 C C . LEU A 1 181 ? -5.213 -12.159 7.353 1.00 97.62 181 LEU A C 1
ATOM 1505 O O . LEU A 1 181 ? -6.234 -11.866 6.737 1.00 97.62 181 LEU A O 1
ATOM 1509 N N . ALA A 1 182 ? -4.030 -11.626 7.041 1.00 97.06 182 ALA A N 1
ATOM 1510 C CA . ALA A 1 182 ? -3.873 -10.666 5.954 1.00 97.06 182 ALA A CA 1
ATOM 1511 C C . ALA A 1 182 ? -4.189 -11.281 4.579 1.00 97.06 182 ALA A C 1
ATOM 1513 O O . ALA A 1 182 ? -4.765 -10.603 3.733 1.00 97.06 182 ALA A O 1
ATOM 1514 N N . ALA A 1 183 ? -3.846 -12.554 4.358 1.00 95.19 183 ALA A N 1
ATOM 1515 C CA . ALA A 1 183 ? -4.142 -13.273 3.123 1.00 95.19 183 ALA A CA 1
ATOM 1516 C C . ALA A 1 183 ? -5.652 -13.441 2.911 1.00 95.19 183 ALA A C 1
ATOM 1518 O O . ALA A 1 183 ? -6.123 -13.162 1.816 1.00 95.19 183 ALA A O 1
ATOM 1519 N N . GLN A 1 184 ? -6.416 -13.787 3.956 1.00 94.19 184 GLN A N 1
ATOM 1520 C CA . GLN A 1 184 ? -7.883 -13.851 3.873 1.00 94.19 184 GLN A CA 1
ATOM 1521 C C . GLN A 1 184 ? -8.492 -12.498 3.478 1.00 94.19 184 GLN A C 1
ATOM 1523 O O . GLN A 1 184 ? -9.355 -12.430 2.606 1.00 94.19 184 GLN A O 1
ATOM 1528 N N . VAL A 1 185 ? -8.006 -11.402 4.074 1.00 94.62 185 VAL A N 1
ATOM 1529 C CA . VAL A 1 185 ? -8.452 -10.047 3.711 1.00 94.62 185 VAL A CA 1
ATOM 1530 C C . VAL A 1 185 ? -8.081 -9.709 2.268 1.00 94.62 185 VAL A C 1
ATOM 1532 O O . VAL A 1 185 ? -8.892 -9.126 1.553 1.00 94.62 185 VAL A O 1
ATOM 1535 N N . PHE A 1 186 ? -6.878 -10.080 1.826 1.00 92.44 186 PHE A N 1
ATOM 1536 C CA . PHE A 1 186 ? -6.417 -9.836 0.462 1.00 92.44 186 PHE A CA 1
ATOM 1537 C C . PHE A 1 186 ? -7.239 -10.607 -0.577 1.00 92.44 186 PHE A C 1
ATOM 1539 O O . PHE A 1 186 ? -7.676 -10.020 -1.566 1.00 92.44 186 PHE A O 1
ATOM 1546 N N . GLU A 1 187 ? -7.497 -11.892 -0.330 1.00 91.06 187 GLU A N 1
ATOM 1547 C CA . GLU A 1 187 ? -8.342 -12.743 -1.173 1.00 91.06 187 GLU A CA 1
ATOM 1548 C C . GLU A 1 187 ? -9.771 -12.202 -1.247 1.00 91.06 187 GLU A C 1
ATOM 1550 O O . GLU A 1 187 ? -10.302 -12.037 -2.343 1.00 91.06 187 GLU A O 1
ATOM 1555 N N . TRP A 1 188 ? -10.366 -11.837 -0.106 1.00 91.44 188 TRP A N 1
ATOM 1556 C CA . TRP A 1 188 ? -11.688 -11.214 -0.071 1.00 91.44 188 TRP A CA 1
ATOM 1557 C C . TRP A 1 188 ? -11.723 -9.901 -0.862 1.00 91.44 188 TRP A C 1
ATOM 1559 O O . TRP A 1 188 ? -12.628 -9.687 -1.662 1.00 91.44 188 TRP A O 1
ATOM 1569 N N . TYR A 1 189 ? -10.740 -9.019 -0.678 1.00 91.19 189 TYR A N 1
ATOM 1570 C CA . TYR A 1 189 ? -10.742 -7.695 -1.302 1.00 91.19 189 TYR A CA 1
ATOM 1571 C C . TYR A 1 189 ? -10.586 -7.763 -2.828 1.00 91.19 189 TYR A C 1
ATOM 1573 O O . TYR A 1 189 ? -11.155 -6.937 -3.542 1.00 91.19 189 TYR A O 1
ATOM 1581 N N . GLY A 1 190 ? -9.816 -8.736 -3.326 1.00 88.19 190 GLY A N 1
ATOM 1582 C CA . GLY A 1 190 ? -9.607 -8.969 -4.757 1.00 88.19 190 GLY A CA 1
ATOM 1583 C C . GLY A 1 190 ? -10.694 -9.806 -5.439 1.00 88.19 190 GLY A C 1
ATOM 1584 O O . GLY A 1 190 ? -10.697 -9.894 -6.666 1.00 88.19 190 GLY A O 1
ATOM 1585 N N . ALA A 1 191 ? -11.595 -10.426 -4.677 1.00 86.94 191 ALA A N 1
ATOM 1586 C CA . ALA A 1 191 ? -12.642 -11.283 -5.215 1.00 86.94 191 ALA A CA 1
ATOM 1587 C C . ALA A 1 191 ? -13.778 -10.485 -5.883 1.00 86.94 191 ALA A C 1
ATOM 1589 O O . ALA A 1 191 ? -14.082 -9.339 -5.523 1.00 86.94 191 ALA A O 1
ATOM 1590 N N . ASP A 1 192 ? -14.449 -11.116 -6.849 1.00 83.62 192 ASP A N 1
ATOM 1591 C CA . ASP A 1 192 ? -15.669 -10.561 -7.434 1.00 83.62 192 ASP A CA 1
ATOM 1592 C C . ASP A 1 192 ? -16.783 -10.401 -6.379 1.00 83.62 192 ASP A C 1
ATOM 1594 O O . ASP A 1 192 ? -16.696 -10.872 -5.243 1.00 83.62 192 ASP A O 1
ATOM 1598 N N . GLU A 1 193 ? -17.816 -9.634 -6.720 1.00 77.94 193 GLU A N 1
ATOM 1599 C CA . GLU A 1 193 ? -18.892 -9.309 -5.778 1.00 77.94 193 GLU A CA 1
ATOM 1600 C C . GLU A 1 193 ? -19.651 -10.554 -5.292 1.00 77.94 193 GLU A C 1
ATOM 1602 O O . GLU A 1 193 ? -19.946 -10.661 -4.104 1.00 77.94 193 GLU A O 1
ATOM 1607 N N . GLU A 1 194 ? -19.891 -11.526 -6.174 1.00 73.62 194 GLU A N 1
ATOM 1608 C CA . GLU A 1 194 ? -20.585 -12.777 -5.849 1.00 73.62 194 GLU A CA 1
ATOM 1609 C C . GLU A 1 194 ? -19.777 -13.634 -4.863 1.00 73.62 194 GLU A C 1
ATOM 1611 O O . GLU A 1 194 ? -20.296 -14.124 -3.858 1.00 73.62 194 GLU A O 1
ATOM 1616 N N . THR A 1 195 ? -18.473 -13.749 -5.091 1.00 76.75 195 THR A N 1
ATOM 1617 C CA . THR A 1 195 ? -17.540 -14.462 -4.220 1.00 76.75 195 THR A CA 1
ATOM 1618 C C . THR A 1 195 ? -17.424 -13.770 -2.863 1.00 76.75 195 THR A C 1
ATOM 1620 O O . THR A 1 195 ? -17.434 -14.441 -1.830 1.00 76.75 195 THR A O 1
ATOM 1623 N N . ARG A 1 196 ? -17.400 -12.431 -2.822 1.00 77.75 196 ARG A N 1
ATOM 1624 C CA . ARG A 1 196 ? -17.380 -11.669 -1.560 1.00 77.75 196 ARG A CA 1
ATOM 1625 C C . ARG A 1 196 ? -18.631 -11.891 -0.713 1.00 77.75 196 ARG A C 1
ATOM 1627 O O . ARG A 1 196 ? -18.506 -12.010 0.505 1.00 77.75 196 ARG A O 1
ATOM 1634 N N . LEU A 1 197 ? -19.808 -11.974 -1.335 1.00 69.06 197 LEU A N 1
ATOM 1635 C CA . LEU A 1 197 ? -21.073 -12.263 -0.644 1.00 69.06 197 LEU A CA 1
ATOM 1636 C C . LEU A 1 197 ? -21.078 -13.652 0.006 1.00 69.06 197 LEU A C 1
ATOM 1638 O O . LEU A 1 197 ? -21.623 -13.815 1.096 1.00 69.06 197 LEU A O 1
ATOM 1642 N N . ASN A 1 198 ? -20.441 -14.628 -0.643 1.00 66.94 198 ASN A N 1
ATOM 1643 C CA . ASN A 1 198 ? -20.311 -15.986 -0.119 1.00 66.94 198 ASN A CA 1
ATOM 1644 C C . ASN A 1 198 ? -19.303 -16.081 1.038 1.00 66.94 198 ASN A C 1
ATOM 1646 O O . ASN A 1 198 ? -19.501 -16.883 1.943 1.00 66.94 198 ASN A O 1
ATOM 1650 N N . ILE A 1 199 ? -18.238 -15.271 1.023 1.00 66.50 199 ILE A N 1
ATOM 1651 C CA . ILE A 1 199 ? -17.213 -15.247 2.083 1.00 66.50 199 ILE A CA 1
ATOM 1652 C C . ILE A 1 199 ? -17.718 -14.530 3.346 1.00 66.50 199 ILE A C 1
ATOM 1654 O O . ILE A 1 199 ? -17.385 -14.936 4.454 1.00 66.50 199 ILE A O 1
ATOM 1658 N N . ALA A 1 200 ? -18.506 -13.461 3.196 1.00 59.84 200 ALA A N 1
ATOM 1659 C CA . ALA A 1 200 ? -18.896 -12.577 4.299 1.00 59.84 200 ALA A CA 1
ATOM 1660 C C . ALA A 1 200 ? -20.200 -12.972 5.031 1.00 59.84 200 ALA A C 1
ATOM 1662 O O . ALA A 1 200 ? -20.730 -12.150 5.774 1.00 59.84 200 ALA A O 1
ATOM 1663 N N . ASP A 1 201 ? -20.728 -14.186 4.821 1.00 55.81 201 ASP A N 1
ATOM 1664 C CA . ASP A 1 201 ? -22.008 -14.669 5.372 1.00 55.81 201 ASP A CA 1
ATOM 1665 C C . ASP A 1 201 ? -23.167 -13.661 5.200 1.00 55.81 201 ASP A C 1
ATOM 1667 O O . ASP A 1 201 ? -23.549 -12.942 6.119 1.00 55.81 201 ASP A O 1
ATOM 1671 N N . THR A 1 202 ? -23.807 -13.637 4.024 1.00 50.75 202 THR A N 1
ATOM 1672 C CA . THR A 1 202 ? -25.086 -12.937 3.712 1.00 50.75 202 THR A CA 1
ATOM 1673 C C . THR A 1 202 ? -25.168 -11.411 3.920 1.00 50.75 202 THR A C 1
ATOM 1675 O O . THR A 1 202 ? -26.105 -10.797 3.412 1.00 50.75 202 THR A O 1
ATOM 1678 N N . ASP A 1 203 ? -24.201 -10.775 4.579 1.00 58.06 203 ASP A N 1
ATOM 1679 C CA . ASP A 1 203 ? -24.185 -9.350 4.915 1.00 58.06 203 ASP A CA 1
ATOM 1680 C C . ASP A 1 203 ? -23.025 -8.684 4.148 1.00 58.06 203 ASP A C 1
ATOM 1682 O O . ASP A 1 203 ? -21.862 -8.753 4.544 1.00 58.06 203 ASP A O 1
ATOM 1686 N N . ALA A 1 204 ? -23.333 -8.082 2.995 1.00 62.78 204 ALA A N 1
ATOM 1687 C CA . ALA A 1 204 ? -22.357 -7.670 1.983 1.00 62.78 204 ALA A CA 1
ATOM 1688 C C . ALA A 1 204 ? -21.357 -6.605 2.480 1.00 62.78 204 ALA A C 1
ATOM 1690 O O . ALA A 1 204 ? -21.617 -5.401 2.405 1.00 62.78 204 ALA A O 1
ATOM 1691 N N . ALA A 1 205 ? -20.183 -7.025 2.958 1.00 75.81 205 ALA A N 1
ATOM 1692 C CA . ALA A 1 205 ? -19.059 -6.117 3.165 1.00 75.81 205 ALA A CA 1
ATOM 1693 C C . ALA A 1 205 ? -18.683 -5.483 1.816 1.00 75.81 205 ALA A C 1
ATOM 1695 O O . ALA A 1 205 ? -18.452 -6.187 0.830 1.00 75.81 205 ALA A O 1
ATOM 1696 N N . SER A 1 206 ? -18.589 -4.153 1.762 1.00 86.50 206 SER A N 1
ATOM 1697 C CA . SER A 1 206 ? -18.118 -3.452 0.565 1.00 86.50 206 SER A CA 1
ATOM 1698 C C . SER A 1 206 ? -16.644 -3.071 0.705 1.00 86.50 206 SER A C 1
ATOM 1700 O O . SER A 1 206 ? -16.177 -2.725 1.794 1.00 86.50 206 SER A O 1
ATOM 1702 N N . THR A 1 207 ? -15.904 -3.080 -0.404 1.00 90.06 207 THR A N 1
ATOM 1703 C CA . THR A 1 207 ? -14.518 -2.584 -0.437 1.00 90.06 207 THR A CA 1
ATOM 1704 C C . THR A 1 207 ? -14.447 -1.093 -0.098 1.00 90.06 207 THR A C 1
ATOM 1706 O O . THR A 1 207 ? -13.495 -0.665 0.540 1.00 90.06 207 THR A O 1
ATOM 1709 N N . ALA A 1 208 ? -15.492 -0.314 -0.402 1.00 90.88 208 ALA A N 1
ATOM 1710 C CA . ALA A 1 208 ? -15.591 1.090 -0.001 1.00 90.88 208 ALA A CA 1
ATOM 1711 C C . ALA A 1 208 ? -15.671 1.262 1.529 1.00 90.88 208 ALA A C 1
ATOM 1713 O O . ALA A 1 208 ? -15.002 2.127 2.097 1.00 90.88 208 ALA A O 1
ATOM 1714 N N . SER A 1 209 ? -16.448 0.415 2.215 1.00 92.00 209 SER A N 1
ATOM 1715 C CA . SER A 1 209 ? -16.491 0.383 3.683 1.00 92.00 209 SER A CA 1
ATOM 1716 C C . SER A 1 209 ? -15.133 -0.020 4.254 1.00 92.00 209 SER A C 1
ATOM 1718 O O . SER A 1 209 ? -14.683 0.573 5.232 1.00 92.00 209 SER A O 1
ATOM 1720 N N . PHE A 1 210 ? -14.455 -0.982 3.619 1.00 94.12 210 PHE A N 1
ATOM 1721 C CA . PHE A 1 210 ? -13.123 -1.423 4.038 1.00 94.12 210 PHE A CA 1
ATOM 1722 C C . PHE A 1 210 ? -12.117 -0.282 3.925 1.00 94.12 210 PHE A C 1
ATOM 1724 O O . PHE A 1 210 ? -11.380 -0.005 4.868 1.00 94.12 210 PHE A O 1
ATOM 1731 N N . ASP A 1 211 ? -12.133 0.418 2.794 1.00 95.00 211 ASP A N 1
ATOM 1732 C CA . ASP A 1 211 ? -11.238 1.530 2.516 1.00 95.00 211 ASP A CA 1
ATOM 1733 C C . ASP A 1 211 ? -11.402 2.670 3.525 1.00 95.00 211 ASP A C 1
ATOM 1735 O O . ASP A 1 211 ? -10.392 3.251 3.923 1.00 95.00 211 ASP A O 1
ATOM 1739 N N . LEU A 1 212 ? -12.634 2.974 3.957 1.00 95.06 212 LEU A N 1
ATOM 1740 C CA . LEU A 1 212 ? -12.892 3.982 4.991 1.00 95.06 212 LEU A CA 1
ATOM 1741 C C . LEU A 1 212 ? -12.386 3.530 6.366 1.00 95.06 212 LEU A C 1
ATOM 1743 O O . LEU A 1 212 ? -11.752 4.308 7.076 1.00 95.06 212 LEU A O 1
ATOM 1747 N N . VAL A 1 213 ? -12.654 2.281 6.758 1.00 96.12 213 VAL A N 1
ATOM 1748 C CA . VAL A 1 213 ? -12.175 1.752 8.045 1.00 96.12 213 VAL A CA 1
ATOM 1749 C C . VAL A 1 213 ? -10.646 1.727 8.067 1.00 96.12 213 VAL A C 1
ATOM 1751 O O . VAL A 1 213 ? -10.040 2.157 9.048 1.00 96.12 213 VAL A O 1
ATOM 1754 N N . LEU A 1 214 ? -10.006 1.307 6.972 1.00 97.12 214 LEU A N 1
ATOM 1755 C CA . LEU A 1 214 ? -8.553 1.346 6.838 1.00 97.12 214 LEU A CA 1
ATOM 1756 C C . LEU A 1 214 ? -8.015 2.784 6.905 1.00 97.12 214 LEU A C 1
ATOM 1758 O O . LEU A 1 214 ? -7.002 3.015 7.565 1.00 97.12 214 LEU A O 1
ATOM 1762 N N . GLU A 1 215 ? -8.673 3.757 6.269 1.00 96.00 215 GLU A N 1
ATOM 1763 C CA . GLU A 1 215 ? -8.321 5.181 6.387 1.00 96.00 215 GLU A CA 1
ATOM 1764 C C . GLU A 1 215 ? -8.395 5.670 7.835 1.00 96.00 215 GLU A C 1
ATOM 1766 O O . GLU A 1 215 ? -7.440 6.276 8.311 1.00 96.00 215 GLU A O 1
ATOM 1771 N N . LEU A 1 216 ? -9.471 5.363 8.563 1.00 96.19 216 LEU A N 1
ATOM 1772 C CA . LEU A 1 216 ? -9.625 5.738 9.974 1.00 96.19 216 LEU A CA 1
ATOM 1773 C C . LEU A 1 216 ? -8.536 5.110 10.849 1.00 96.19 216 LEU A C 1
ATOM 1775 O O . LEU A 1 216 ? -7.886 5.794 11.640 1.00 96.19 216 LEU A O 1
ATOM 1779 N N . LEU A 1 217 ? -8.270 3.817 10.658 1.00 96.31 217 LEU A N 1
ATOM 1780 C CA . LEU A 1 217 ? -7.235 3.091 11.391 1.00 96.31 217 LEU A CA 1
ATOM 1781 C C . LEU A 1 217 ? -5.828 3.602 11.078 1.00 96.31 217 LEU A C 1
ATOM 1783 O O . LEU A 1 217 ? -4.945 3.492 11.927 1.00 96.31 217 LEU A O 1
ATOM 1787 N N . THR A 1 218 ? -5.591 4.133 9.878 1.00 94.38 218 THR A N 1
ATOM 1788 C CA . THR A 1 218 ? -4.268 4.595 9.428 1.00 94.38 218 THR A CA 1
ATOM 1789 C C . THR A 1 218 ? -4.134 6.114 9.365 1.00 94.38 218 THR A C 1
ATOM 1791 O O . THR A 1 218 ? -3.055 6.589 9.002 1.00 94.38 218 THR A O 1
ATOM 1794 N N . GLN A 1 219 ? -5.165 6.875 9.760 1.00 93.69 219 GLN A N 1
ATOM 1795 C CA . GLN A 1 219 ? -5.224 8.339 9.701 1.00 93.69 219 GLN A CA 1
ATOM 1796 C C . GLN A 1 219 ? -3.903 8.949 10.171 1.00 93.69 219 GLN A C 1
ATOM 1798 O O . GLN A 1 219 ? -3.408 8.635 11.253 1.00 93.69 219 GLN A O 1
ATOM 1803 N N . ALA A 1 220 ? -3.307 9.826 9.367 1.00 90.19 220 ALA A N 1
ATOM 1804 C CA . ALA A 1 220 ? -2.027 10.419 9.720 1.00 90.19 220 ALA A CA 1
ATOM 1805 C C . ALA A 1 220 ? -2.154 11.271 11.003 1.00 90.19 220 ALA A C 1
ATOM 1807 O O . ALA A 1 220 ? -3.058 12.104 11.084 1.00 90.19 220 ALA A O 1
ATOM 1808 N N . PRO A 1 221 ? -1.229 11.145 11.975 1.00 87.56 221 PRO A N 1
ATOM 1809 C CA . PRO A 1 221 ? -1.209 12.029 13.133 1.00 87.56 221 PRO A CA 1
ATOM 1810 C C . PRO A 1 221 ? -0.827 13.451 12.739 1.00 87.56 221 PRO A C 1
ATOM 1812 O O . PRO A 1 221 ? -0.042 13.661 11.801 1.00 87.56 221 PRO A O 1
ATOM 1815 N N . SER A 1 222 ? -1.323 14.416 13.509 1.00 83.62 222 SER A N 1
ATOM 1816 C CA . SER A 1 222 ? -1.014 15.842 13.386 1.00 83.62 222 SER A CA 1
ATOM 1817 C C . SER A 1 222 ? -0.629 16.447 14.742 1.00 83.62 222 SER A C 1
ATOM 1819 O O . SER A 1 222 ? -0.524 15.742 15.738 1.00 83.62 222 SER A O 1
ATOM 1821 N N . LEU A 1 223 ? -0.414 17.766 14.804 1.00 79.06 223 LEU A N 1
ATOM 1822 C CA . LEU A 1 223 ? -0.227 18.452 16.093 1.00 79.06 223 LEU A CA 1
ATOM 1823 C C . LEU A 1 223 ? -1.490 18.435 16.963 1.00 79.06 223 LEU A C 1
ATOM 1825 O O . LEU A 1 223 ? -1.399 18.647 18.167 1.00 79.06 223 LEU A O 1
ATOM 1829 N N . HIS A 1 224 ? -2.653 18.222 16.351 1.00 78.06 224 HIS A N 1
ATOM 1830 C CA . HIS A 1 224 ? -3.942 18.323 17.018 1.00 78.06 224 HIS A CA 1
ATOM 1831 C C . HIS A 1 224 ? -4.589 16.958 17.266 1.00 78.06 224 HIS A C 1
ATOM 1833 O O . HIS A 1 224 ? -5.575 16.903 17.978 1.00 78.06 224 HIS A O 1
ATOM 1839 N N . ASN A 1 225 ? -4.091 15.865 16.680 1.00 80.25 225 ASN A N 1
ATOM 1840 C CA . ASN A 1 225 ? -4.612 14.516 16.927 1.00 80.25 225 ASN A CA 1
ATOM 1841 C C . ASN A 1 225 ? -3.493 13.469 16.894 1.00 80.25 225 ASN A C 1
ATOM 1843 O O . ASN A 1 225 ? -2.516 13.612 16.156 1.00 80.25 225 ASN A O 1
ATOM 1847 N N . SER A 1 226 ? -3.670 12.400 17.668 1.00 80.44 226 SER A N 1
ATOM 1848 C CA . SER A 1 226 ? -2.749 11.259 17.779 1.00 80.44 226 SER A CA 1
ATOM 1849 C C . SER A 1 226 ? -2.732 10.343 16.549 1.00 80.44 226 SER A C 1
ATOM 1851 O O . SER A 1 226 ? -1.896 9.443 16.484 1.00 80.44 226 SER A O 1
ATOM 1853 N N . GLY A 1 227 ? -3.581 10.602 15.548 1.00 88.12 227 GLY A N 1
ATOM 1854 C CA . GLY A 1 227 ? -3.723 9.775 14.350 1.00 88.12 227 GLY A CA 1
ATOM 1855 C C . GLY A 1 227 ? -4.586 8.536 14.576 1.00 88.12 227 GLY A C 1
ATOM 1856 O O . GLY A 1 227 ? -5.181 8.349 15.629 1.00 88.12 227 GLY A O 1
ATOM 1857 N N . GLY A 1 228 ? -4.683 7.697 13.551 1.00 91.31 228 GLY A N 1
ATOM 1858 C CA . GLY A 1 228 ? -5.413 6.437 13.606 1.00 91.31 228 GLY A CA 1
ATOM 1859 C C . GLY A 1 228 ? -4.716 5.408 14.492 1.00 91.31 228 GLY A C 1
ATOM 1860 O O . GLY A 1 228 ? -3.508 5.474 14.725 1.00 91.31 228 GLY A O 1
ATOM 1861 N N . LEU A 1 229 ? -5.475 4.413 14.940 1.00 92.12 229 LEU A N 1
ATOM 1862 C CA . LEU A 1 229 ? -5.021 3.401 15.891 1.00 92.12 229 LEU A CA 1
ATOM 1863 C C . LEU A 1 229 ? -3.738 2.664 15.477 1.00 92.12 229 LEU A C 1
ATOM 1865 O O . LEU A 1 229 ? -2.903 2.350 16.319 1.00 92.12 229 LEU A O 1
ATOM 1869 N N . SER A 1 230 ? -3.528 2.445 14.178 1.00 91.38 230 SER A N 1
ATOM 1870 C CA . SER A 1 230 ? -2.324 1.785 13.653 1.00 91.38 230 SER A CA 1
ATOM 1871 C C . SER A 1 230 ? -1.034 2.501 14.059 1.00 91.38 230 SER A C 1
ATOM 1873 O O . SER A 1 230 ? 0.018 1.875 14.143 1.00 91.38 230 SER A O 1
ATOM 1875 N N . TRP A 1 231 ? -1.095 3.807 14.339 1.00 87.44 231 TRP A N 1
ATOM 1876 C CA . TRP A 1 231 ? 0.057 4.597 14.768 1.00 87.44 231 TRP A CA 1
ATOM 1877 C C . TRP A 1 231 ? 0.507 4.308 16.199 1.00 87.44 231 TRP A C 1
ATOM 1879 O O . TRP A 1 231 ? 1.645 4.630 16.536 1.00 87.44 231 TRP A O 1
ATOM 1889 N N . ALA A 1 232 ? -0.337 3.662 17.007 1.00 86.50 232 ALA A N 1
ATOM 1890 C CA . ALA A 1 232 ? 0.010 3.221 18.353 1.00 86.50 232 ALA A CA 1
ATOM 1891 C C . ALA A 1 232 ? 0.962 2.010 18.363 1.00 86.50 232 ALA A C 1
ATOM 1893 O O . ALA A 1 232 ? 1.462 1.643 19.423 1.00 86.50 232 ALA A O 1
ATOM 1894 N N . PHE A 1 233 ? 1.252 1.402 17.202 1.00 81.50 233 PHE A N 1
ATOM 1895 C CA . PHE A 1 233 ? 2.238 0.329 17.103 1.00 81.50 233 PHE A CA 1
ATOM 1896 C C . PHE A 1 233 ? 3.629 0.796 17.559 1.00 81.50 233 PHE A C 1
ATOM 1898 O O . PHE A 1 233 ? 4.199 1.770 17.052 1.00 81.50 233 PHE A O 1
ATOM 1905 N N . THR A 1 234 ? 4.192 0.058 18.511 1.00 62.91 234 THR A N 1
ATOM 1906 C CA . THR A 1 234 ? 5.483 0.373 19.129 1.00 62.91 234 THR A CA 1
ATOM 1907 C C . THR A 1 234 ? 6.626 0.247 18.095 1.00 62.91 234 THR A C 1
ATOM 1909 O O . THR A 1 234 ? 6.545 -0.559 17.179 1.00 62.91 234 THR A O 1
ATOM 1912 N N . PHE A 1 235 ? 7.707 1.037 18.204 1.00 59.53 235 PHE A N 1
ATOM 1913 C CA . PHE A 1 235 ? 8.861 1.122 17.259 1.00 59.53 235 PHE A CA 1
ATOM 1914 C C . PHE A 1 235 ? 8.651 1.898 15.950 1.00 59.53 235 PHE A C 1
ATOM 1916 O O . PHE A 1 235 ? 9.625 2.172 15.250 1.00 59.53 235 PHE A O 1
ATOM 1923 N N . ALA A 1 236 ? 7.433 2.347 15.652 1.00 59.03 236 ALA A N 1
ATOM 1924 C CA . ALA A 1 236 ? 7.128 3.107 14.437 1.00 59.03 236 ALA A CA 1
ATOM 1925 C C . ALA A 1 236 ? 7.236 4.641 14.592 1.00 59.03 236 ALA A C 1
ATOM 1927 O O . ALA A 1 236 ? 6.788 5.404 13.728 1.00 59.03 236 ALA A O 1
ATOM 1928 N N . PHE A 1 237 ? 7.809 5.125 15.702 1.00 51.19 237 PHE A N 1
ATOM 1929 C CA . PHE A 1 237 ? 7.795 6.547 16.048 1.00 51.19 237 PHE A CA 1
ATOM 1930 C C . PHE A 1 237 ? 8.573 7.382 15.022 1.00 51.19 237 PHE A C 1
ATOM 1932 O O . PHE A 1 237 ? 9.803 7.396 14.987 1.00 51.19 237 PHE A O 1
ATOM 1939 N N . LYS A 1 238 ? 7.843 8.134 14.196 1.00 57.03 238 LYS A N 1
ATOM 1940 C CA . LYS A 1 238 ? 8.402 9.185 13.345 1.00 57.03 238 LYS A CA 1
ATOM 1941 C C . LYS A 1 238 ? 7.807 10.517 13.775 1.00 57.03 238 LYS A C 1
ATOM 1943 O O . LYS A 1 238 ? 6.639 10.787 13.508 1.00 57.03 238 LYS A O 1
ATOM 1948 N N . LEU A 1 239 ? 8.622 11.373 14.398 1.00 48.62 239 LEU A N 1
ATOM 1949 C CA . LEU A 1 239 ? 8.310 12.798 14.525 1.00 48.62 239 LEU A CA 1
ATOM 1950 C C . LEU A 1 239 ? 8.138 13.377 13.113 1.00 48.62 239 LEU A C 1
ATOM 1952 O O . LEU A 1 239 ? 9.063 13.337 12.304 1.00 48.62 239 LEU A O 1
ATOM 1956 N N . ARG A 1 240 ? 6.947 13.886 12.785 1.00 60.72 240 ARG A N 1
ATOM 1957 C CA . ARG A 1 240 ? 6.619 14.365 11.430 1.00 60.72 240 ARG A CA 1
ATOM 1958 C C . ARG A 1 240 ? 6.156 15.818 11.487 1.00 60.72 240 ARG A C 1
ATOM 1960 O O . ARG A 1 240 ? 4.973 16.125 11.391 1.00 60.72 240 ARG A O 1
ATOM 1967 N N . LEU A 1 241 ? 7.136 16.714 11.604 1.00 54.19 241 LEU A N 1
ATOM 1968 C CA . LEU A 1 241 ? 6.960 18.169 11.715 1.00 54.19 241 LEU A CA 1
ATOM 1969 C C . LEU A 1 241 ? 6.229 18.815 10.517 1.00 54.19 241 LEU A C 1
ATOM 1971 O O . LEU A 1 241 ? 5.757 19.938 10.632 1.00 54.19 241 LEU A O 1
ATOM 1975 N N . GLY A 1 242 ? 6.100 18.130 9.374 1.00 61.88 242 GLY A N 1
ATOM 1976 C CA . GLY A 1 242 ? 5.500 18.679 8.147 1.00 61.88 242 GLY A CA 1
ATOM 1977 C C . GLY A 1 242 ? 3.965 18.722 8.098 1.00 61.88 242 GLY A C 1
ATOM 1978 O O . GLY A 1 242 ? 3.409 19.148 7.090 1.00 61.88 242 GLY A O 1
ATOM 1979 N N . ARG A 1 243 ? 3.259 18.267 9.142 1.00 70.31 243 ARG A N 1
ATOM 1980 C CA . ARG A 1 243 ? 1.804 18.011 9.075 1.00 70.31 243 ARG A CA 1
ATOM 1981 C C . ARG A 1 243 ? 0.918 19.095 9.686 1.00 70.31 243 ARG A C 1
ATOM 1983 O O . ARG A 1 243 ? -0.293 19.028 9.540 1.00 70.31 243 ARG A O 1
ATOM 1990 N N . TYR A 1 244 ? 1.496 20.122 10.305 1.00 68.12 244 TYR A N 1
ATOM 1991 C CA . TYR A 1 244 ? 0.737 21.188 10.977 1.00 68.12 244 TYR A CA 1
ATOM 1992 C C . TYR A 1 244 ? -0.186 22.000 10.055 1.00 68.12 244 TYR A C 1
ATOM 1994 O O . TYR A 1 244 ? -1.110 22.642 10.536 1.00 68.12 244 TYR A O 1
ATOM 2002 N N . ARG A 1 245 ? 0.068 21.997 8.739 1.00 75.12 245 ARG A N 1
ATOM 2003 C CA . ARG A 1 245 ? -0.762 22.716 7.758 1.00 75.12 245 ARG A CA 1
ATOM 2004 C C . ARG A 1 245 ? -1.865 21.855 7.141 1.00 75.12 245 ARG A C 1
ATOM 2006 O O . ARG A 1 245 ? -2.680 22.393 6.404 1.00 75.12 245 ARG A O 1
ATOM 2013 N N . LYS A 1 246 ? -1.869 20.537 7.365 1.00 85.56 246 LYS A N 1
ATOM 2014 C CA . LYS A 1 246 ? -2.788 19.605 6.699 1.00 85.56 246 LYS A CA 1
ATOM 2015 C C . LYS A 1 246 ? -4.090 19.487 7.498 1.00 85.56 246 LYS A C 1
ATOM 2017 O O . LYS A 1 246 ? -4.046 19.276 8.706 1.00 85.56 246 LYS A O 1
ATOM 2022 N N . GLY A 1 247 ? -5.229 19.622 6.817 1.00 89.00 247 GLY A N 1
ATOM 2023 C CA . GLY A 1 247 ? -6.559 19.442 7.413 1.00 89.00 247 GLY A CA 1
ATOM 2024 C C . GLY A 1 247 ? -6.950 17.970 7.576 1.00 89.00 247 GLY A C 1
ATOM 2025 O O . GLY A 1 247 ? -6.295 17.088 7.017 1.00 89.00 247 GLY A O 1
ATOM 2026 N N . TYR A 1 248 ? -8.037 17.714 8.310 1.00 90.88 248 TYR A N 1
ATOM 2027 C CA . TYR A 1 248 ? -8.509 16.366 8.646 1.00 90.88 248 TYR A CA 1
ATOM 2028 C C . TYR A 1 248 ? -8.747 15.471 7.424 1.00 90.88 248 TYR A C 1
ATOM 2030 O O . TYR A 1 248 ? -8.267 14.341 7.408 1.00 90.88 248 TYR A O 1
ATOM 2038 N N . SER A 1 249 ? -9.380 15.992 6.367 1.00 92.31 249 SER A N 1
ATOM 2039 C CA . SER A 1 249 ? -9.611 15.240 5.124 1.00 92.31 249 SER A CA 1
ATOM 2040 C C . SER A 1 249 ? -8.319 14.676 4.534 1.00 92.31 249 SER A C 1
ATOM 2042 O O . SER A 1 249 ? -8.231 13.488 4.234 1.00 92.31 249 SER A O 1
ATOM 2044 N N . TRP A 1 250 ? -7.269 15.500 4.464 1.00 91.50 250 TRP A N 1
ATOM 2045 C CA . TRP A 1 250 ? -5.966 15.060 3.975 1.00 91.50 250 TRP A CA 1
ATOM 2046 C C . TRP A 1 250 ? -5.352 13.997 4.888 1.00 91.50 250 TRP A C 1
ATOM 2048 O O . TRP A 1 250 ? -4.801 13.020 4.385 1.00 91.50 250 TRP A O 1
ATOM 2058 N N . LEU A 1 251 ? -5.433 14.180 6.214 1.00 91.38 251 LEU A N 1
ATOM 2059 C CA . LEU A 1 251 ? -4.879 13.235 7.191 1.00 91.38 251 LEU A CA 1
ATOM 2060 C C . LEU A 1 251 ? -5.550 11.862 7.092 1.00 91.38 251 LEU A C 1
ATOM 2062 O O . LEU A 1 251 ? -4.854 10.849 7.166 1.00 91.38 251 LEU A O 1
ATOM 2066 N N . LEU A 1 252 ? -6.871 11.838 6.905 1.00 93.62 252 LEU A N 1
ATOM 2067 C CA . LEU A 1 252 ? -7.656 10.620 6.741 1.00 93.62 252 LEU A CA 1
ATOM 2068 C C . LEU A 1 252 ? -7.290 9.903 5.433 1.00 93.62 252 LEU A C 1
ATOM 2070 O O . LEU A 1 252 ? -6.848 8.758 5.456 1.00 93.62 252 LEU A O 1
ATOM 2074 N N . GLU A 1 253 ? -7.376 10.605 4.302 1.00 92.50 253 GLU A N 1
ATOM 2075 C CA . GLU A 1 253 ? -7.158 10.032 2.965 1.00 92.50 253 GLU A CA 1
ATOM 2076 C C . GLU A 1 253 ? -5.701 9.596 2.724 1.00 92.50 253 GLU A C 1
ATOM 2078 O O . GLU A 1 253 ? -5.440 8.631 2.006 1.00 92.50 253 GLU A O 1
ATOM 2083 N N . ASN A 1 254 ? -4.722 10.288 3.322 1.00 90.75 254 ASN A N 1
ATOM 2084 C CA . ASN A 1 254 ? -3.295 10.024 3.092 1.00 90.75 254 ASN A CA 1
ATOM 2085 C C . ASN A 1 254 ? -2.620 9.230 4.213 1.00 90.75 254 ASN A C 1
ATOM 2087 O O . ASN A 1 254 ? -1.440 8.895 4.088 1.00 90.75 254 ASN A O 1
ATOM 2091 N N . GLY A 1 255 ? -3.335 8.888 5.286 1.00 91.81 255 GLY A N 1
ATOM 2092 C CA . GLY A 1 255 ? -2.795 8.113 6.404 1.00 91.81 255 GLY A CA 1
ATOM 2093 C C . GLY A 1 255 ? -2.127 6.806 5.968 1.00 91.81 255 GLY A C 1
ATOM 2094 O O . GLY A 1 255 ? -0.975 6.530 6.318 1.00 91.81 255 GLY A O 1
ATOM 2095 N N . VAL A 1 256 ? -2.790 6.064 5.079 1.00 93.38 256 VAL A N 1
ATOM 2096 C CA . VAL A 1 256 ? -2.321 4.771 4.552 1.00 93.38 256 VAL A CA 1
ATOM 2097 C C . VAL A 1 256 ? -1.006 4.852 3.753 1.00 93.38 256 VAL A C 1
ATOM 2099 O O . VAL A 1 256 ? -0.215 3.901 3.715 1.00 93.38 256 VAL A O 1
ATOM 2102 N N . ASN A 1 257 ? -0.728 6.011 3.150 1.00 90.94 257 ASN A N 1
ATOM 2103 C CA . ASN A 1 257 ? 0.515 6.293 2.424 1.00 90.94 257 ASN A CA 1
ATOM 2104 C C . ASN A 1 257 ? 1.697 6.529 3.385 1.00 90.94 257 ASN A C 1
ATOM 2106 O O . ASN A 1 257 ? 2.868 6.359 3.025 1.00 90.94 257 ASN A O 1
ATOM 2110 N N . GLU A 1 258 ? 1.395 6.933 4.616 1.00 87.88 258 GLU A N 1
ATOM 2111 C CA . GLU A 1 258 ? 2.370 7.403 5.592 1.00 87.88 258 GLU A CA 1
ATOM 2112 C C . GLU A 1 258 ? 2.812 6.324 6.579 1.00 87.88 258 GLU A C 1
ATOM 2114 O O . GLU A 1 258 ? 3.968 6.370 7.019 1.00 87.88 258 GLU A O 1
ATOM 2119 N N . VAL A 1 259 ? 1.937 5.363 6.881 1.00 89.69 259 VAL A N 1
ATOM 2120 C CA . VAL A 1 259 ? 2.221 4.247 7.795 1.00 89.69 259 VAL A CA 1
ATOM 2121 C C . VAL A 1 259 ? 3.374 3.364 7.306 1.00 89.69 259 VAL A C 1
ATOM 2123 O O . VAL A 1 259 ? 3.630 3.231 6.102 1.00 89.69 259 VAL A O 1
ATOM 2126 N N . ASP A 1 260 ? 4.118 2.773 8.237 1.00 89.56 260 ASP A N 1
ATOM 2127 C CA . ASP A 1 260 ? 5.031 1.675 7.917 1.00 89.56 260 ASP A CA 1
ATOM 2128 C C . ASP A 1 260 ? 4.284 0.349 7.700 1.00 89.56 260 ASP A C 1
ATOM 2130 O O . ASP A 1 260 ? 3.056 0.280 7.785 1.00 89.56 260 ASP A O 1
ATOM 2134 N N . ILE A 1 261 ? 5.028 -0.706 7.364 1.00 92.00 261 ILE A N 1
ATOM 2135 C CA . ILE A 1 261 ? 4.427 -1.998 7.039 1.00 92.00 261 ILE A CA 1
ATOM 2136 C C . ILE A 1 261 ? 3.769 -2.670 8.250 1.00 92.00 261 ILE A C 1
ATOM 2138 O O . ILE A 1 261 ? 2.738 -3.309 8.091 1.00 92.00 261 ILE A O 1
ATOM 2142 N N . ASN A 1 262 ? 4.316 -2.508 9.457 1.00 92.69 262 ASN A N 1
ATOM 2143 C CA . ASN A 1 262 ? 3.779 -3.136 10.664 1.00 92.69 262 ASN A CA 1
ATOM 2144 C C . ASN A 1 262 ? 2.480 -2.444 11.084 1.00 92.69 262 ASN A C 1
ATOM 2146 O O . ASN A 1 262 ? 1.473 -3.104 11.316 1.00 92.69 262 ASN A O 1
ATOM 2150 N N . GLN A 1 263 ? 2.479 -1.110 11.070 1.00 93.00 263 GLN A N 1
ATOM 2151 C CA . GLN A 1 263 ? 1.279 -0.302 11.274 1.00 93.00 263 GLN A CA 1
ATOM 2152 C C . GLN A 1 263 ? 0.189 -0.674 10.259 1.00 93.00 263 GLN A C 1
ATOM 2154 O O . GLN A 1 263 ? -0.972 -0.860 10.615 1.00 93.00 263 GLN A O 1
ATOM 2159 N N . ARG A 1 264 ? 0.561 -0.844 8.985 1.00 94.75 264 ARG A N 1
ATOM 2160 C CA . ARG A 1 264 ? -0.379 -1.256 7.940 1.00 94.75 264 ARG A CA 1
ATOM 2161 C C . ARG A 1 264 ? -0.930 -2.665 8.160 1.00 94.75 264 ARG A C 1
ATOM 2163 O O . ARG A 1 264 ? -2.116 -2.857 7.925 1.00 94.75 264 ARG A O 1
ATOM 2170 N N . ILE A 1 265 ? -0.120 -3.621 8.627 1.00 96.62 265 ILE A N 1
ATOM 2171 C CA . ILE A 1 265 ? -0.600 -4.964 9.004 1.00 96.62 265 ILE A CA 1
ATOM 2172 C C . ILE A 1 265 ? -1.714 -4.849 10.046 1.00 96.62 265 ILE A C 1
ATOM 2174 O O . ILE A 1 265 ? -2.785 -5.422 9.847 1.00 96.62 265 ILE A O 1
ATOM 2178 N N . CYS A 1 266 ? -1.494 -4.070 11.110 1.00 96.12 266 CYS A N 1
ATOM 2179 C CA . CYS A 1 266 ? -2.511 -3.842 12.135 1.00 96.12 266 CYS A CA 1
ATOM 2180 C C . CYS A 1 266 ? -3.793 -3.246 11.535 1.00 96.12 266 CYS A C 1
ATOM 2182 O O . CYS A 1 266 ? -4.882 -3.755 11.793 1.00 96.12 266 CYS A O 1
ATOM 2184 N N . GLY A 1 267 ? -3.665 -2.218 10.690 1.00 96.75 267 GLY A N 1
ATOM 2185 C CA . GLY A 1 267 ? -4.801 -1.583 10.020 1.00 96.75 267 GLY A CA 1
ATOM 2186 C C . GLY A 1 267 ? -5.596 -2.538 9.122 1.00 96.75 267 GLY A C 1
ATOM 2187 O O . GLY A 1 267 ? -6.820 -2.563 9.196 1.00 96.75 267 GLY A O 1
ATOM 2188 N N . VAL A 1 268 ? -4.921 -3.360 8.312 1.00 97.62 268 VAL A N 1
ATOM 2189 C CA . VAL A 1 268 ? -5.566 -4.334 7.410 1.00 97.62 268 VAL A CA 1
ATOM 2190 C C . VAL A 1 268 ? -6.327 -5.401 8.199 1.00 97.62 268 VAL A C 1
ATOM 2192 O O . VAL A 1 268 ? -7.481 -5.687 7.882 1.00 97.62 268 VAL A O 1
ATOM 2195 N N . ILE A 1 269 ? -5.718 -5.958 9.249 1.00 97.81 269 ILE A N 1
ATOM 2196 C CA . ILE A 1 269 ? -6.349 -6.992 10.081 1.00 97.81 269 ILE A CA 1
ATOM 2197 C C . ILE A 1 269 ? -7.550 -6.420 10.844 1.00 97.81 269 ILE A C 1
ATOM 2199 O O . ILE A 1 269 ? -8.627 -7.015 10.832 1.00 97.81 269 ILE A O 1
ATOM 2203 N N . LEU A 1 270 ? -7.409 -5.246 11.468 1.00 97.56 270 LEU A N 1
ATOM 2204 C CA . LEU A 1 270 ? -8.514 -4.614 12.191 1.00 97.56 270 LEU A CA 1
ATOM 2205 C C . LEU A 1 270 ? -9.657 -4.190 11.255 1.00 97.56 270 LEU A C 1
ATOM 2207 O O . LEU A 1 270 ? -10.819 -4.364 11.615 1.00 97.56 270 LEU A O 1
ATOM 2211 N N . ALA A 1 271 ? -9.365 -3.710 10.042 1.00 96.94 271 ALA A N 1
ATOM 2212 C CA . ALA A 1 271 ? -10.398 -3.441 9.040 1.00 96.94 271 ALA A CA 1
ATOM 2213 C C . ALA A 1 271 ? -11.137 -4.727 8.629 1.00 96.94 271 ALA A C 1
ATOM 2215 O O . ALA A 1 271 ? -12.368 -4.740 8.560 1.00 96.94 271 ALA A O 1
ATOM 2216 N N . GLY A 1 272 ? -10.394 -5.828 8.451 1.00 95.50 272 GLY A N 1
ATOM 2217 C CA . GLY A 1 272 ? -10.941 -7.167 8.226 1.00 95.50 272 GLY A CA 1
ATOM 2218 C C . GLY A 1 272 ? -11.907 -7.606 9.330 1.00 95.50 272 GLY A C 1
ATOM 2219 O O . GLY A 1 272 ? -13.019 -8.056 9.053 1.00 95.50 272 GLY A O 1
ATOM 2220 N N . LYS A 1 273 ? -11.519 -7.406 10.592 1.00 95.06 273 LYS A N 1
ATOM 2221 C CA . LYS A 1 273 ? -12.348 -7.688 11.774 1.00 95.06 273 LYS A CA 1
ATOM 2222 C C . LYS A 1 273 ? -13.617 -6.832 11.815 1.00 95.06 273 LYS A C 1
ATOM 2224 O O . LYS A 1 273 ? -14.706 -7.359 12.037 1.00 95.06 273 LYS A O 1
ATOM 2229 N N . VAL A 1 274 ? -13.498 -5.521 11.595 1.00 94.56 274 VAL A N 1
ATOM 2230 C CA . VAL A 1 274 ? -14.627 -4.576 11.682 1.00 94.56 274 VAL A CA 1
ATOM 2231 C C . VAL A 1 274 ? -15.742 -4.930 10.697 1.00 94.56 274 VAL A C 1
ATOM 2233 O O . VAL A 1 274 ? -16.916 -4.853 11.057 1.00 94.56 274 VAL A O 1
ATOM 2236 N N . LEU A 1 275 ? -15.390 -5.363 9.486 1.00 92.06 275 LEU A N 1
ATOM 2237 C CA . LEU A 1 275 ? -16.360 -5.781 8.465 1.00 92.06 275 LEU A CA 1
ATOM 2238 C C . LEU A 1 275 ? -16.759 -7.253 8.542 1.00 92.06 275 LEU A C 1
ATOM 2240 O O . LEU A 1 275 ? -17.584 -7.718 7.761 1.00 92.06 275 LEU A O 1
ATOM 2244 N N . GLY A 1 276 ? -16.167 -7.981 9.481 1.00 90.31 276 GLY A N 1
ATOM 2245 C CA . GLY A 1 276 ? -16.414 -9.390 9.708 1.00 90.31 276 GLY A CA 1
ATOM 2246 C C . GLY A 1 276 ? -15.877 -10.349 8.661 1.00 90.31 276 GLY A C 1
ATOM 2247 O O . GLY A 1 276 ? -16.296 -11.497 8.646 1.00 90.31 276 GLY A O 1
ATOM 2248 N N . ILE A 1 277 ? -14.906 -9.903 7.865 1.00 91.81 277 ILE A N 1
ATOM 2249 C CA . ILE A 1 277 ? -14.089 -10.768 7.005 1.00 91.81 277 ILE A CA 1
ATOM 2250 C C . ILE A 1 277 ? -13.246 -11.713 7.870 1.00 91.81 277 ILE A C 1
ATOM 2252 O O . ILE A 1 277 ? -12.993 -12.847 7.491 1.00 91.81 277 ILE A O 1
ATOM 2256 N N . LEU A 1 278 ? -12.828 -11.236 9.047 1.00 93.94 278 LEU A N 1
ATOM 2257 C CA . LEU A 1 278 ? -12.128 -12.026 10.055 1.00 93.94 278 LEU A CA 1
ATOM 2258 C C . LEU A 1 278 ? -13.015 -12.216 11.293 1.00 93.94 278 LEU A C 1
ATOM 2260 O O . LEU A 1 278 ? -13.746 -11.303 11.715 1.00 93.94 278 LEU A O 1
ATOM 2264 N N . SER A 1 279 ? -12.949 -13.395 11.910 1.00 92.06 279 SER A N 1
ATOM 2265 C CA . SER A 1 279 ? -13.669 -13.649 13.160 1.00 92.06 279 SER A CA 1
ATOM 2266 C C . SER A 1 279 ? -13.004 -12.931 14.343 1.00 92.06 279 SER A C 1
ATOM 2268 O O . SER A 1 279 ? -11.789 -12.734 14.374 1.00 92.06 279 SER A O 1
ATOM 2270 N N . ASP A 1 280 ? -13.799 -12.532 15.345 1.00 92.62 280 ASP A N 1
ATOM 2271 C CA . ASP A 1 280 ? -13.251 -11.918 16.566 1.00 92.62 280 ASP A CA 1
ATOM 2272 C C . ASP A 1 280 ? -12.318 -12.882 17.318 1.00 92.62 280 ASP A C 1
ATOM 2274 O O . ASP A 1 280 ? -11.348 -12.443 17.928 1.00 92.62 280 ASP A O 1
ATOM 2278 N N . GLU A 1 281 ? -12.574 -14.193 17.245 1.00 92.62 281 GLU A N 1
ATOM 2279 C CA . GLU A 1 281 ? -11.740 -15.210 17.891 1.00 92.62 281 GLU A CA 1
ATOM 2280 C C . GLU A 1 281 ? -10.349 -15.296 17.251 1.00 92.62 281 GLU A C 1
ATOM 2282 O O . GLU A 1 281 ? -9.341 -15.314 17.956 1.00 92.62 281 GLU A O 1
ATOM 2287 N N . GLU A 1 282 ? -10.272 -15.332 15.918 1.00 93.12 282 GLU A N 1
ATOM 2288 C CA . GLU A 1 282 ? -8.997 -15.407 15.203 1.00 93.12 282 GLU A CA 1
ATOM 2289 C C . GLU A 1 282 ? -8.134 -14.171 15.443 1.00 93.12 282 GLU A C 1
ATOM 2291 O O . GLU A 1 282 ? -6.936 -14.302 15.699 1.00 93.12 282 GLU A O 1
ATOM 2296 N N . VAL A 1 283 ? -8.741 -12.982 15.390 1.00 94.81 283 VAL A N 1
ATOM 2297 C CA . VAL A 1 283 ? -8.019 -11.727 15.619 1.00 94.81 283 VAL A CA 1
ATOM 2298 C C . VAL A 1 283 ? -7.659 -11.568 17.097 1.00 94.81 283 VAL A C 1
ATOM 2300 O O . VAL A 1 283 ? -6.523 -11.219 17.401 1.00 94.81 283 VAL A O 1
ATOM 2303 N N . GLY A 1 284 ? -8.553 -11.920 18.025 1.00 92.88 284 GLY A N 1
ATOM 2304 C CA . GLY A 1 284 ? -8.299 -11.842 19.468 1.00 92.88 284 GLY A CA 1
ATOM 2305 C C . GLY A 1 284 ? -7.143 -12.728 19.947 1.00 92.88 284 GLY A C 1
ATOM 2306 O O . GLY A 1 284 ? -6.446 -12.370 20.893 1.00 92.88 284 GLY A O 1
ATOM 2307 N N . ARG A 1 285 ? -6.852 -13.844 19.262 1.00 93.00 285 ARG A N 1
ATOM 2308 C CA . ARG A 1 285 ? -5.659 -14.667 19.550 1.00 93.00 285 ARG A CA 1
ATOM 2309 C C . ARG A 1 285 ? -4.346 -13.902 19.356 1.00 93.00 285 ARG A C 1
ATOM 2311 O O . ARG A 1 285 ? -3.356 -14.273 19.985 1.00 93.00 285 ARG A O 1
ATOM 2318 N N . LEU A 1 286 ? -4.323 -12.855 18.524 1.00 94.69 286 LEU A N 1
ATOM 2319 C CA . LEU A 1 286 ? -3.126 -12.039 18.325 1.00 94.69 286 LEU A CA 1
ATOM 2320 C C . LEU A 1 286 ? -2.732 -11.274 19.588 1.00 94.69 286 LEU A C 1
ATOM 2322 O O . LEU A 1 286 ? -1.534 -11.167 19.822 1.00 94.69 286 LEU A O 1
ATOM 2326 N N . ASP A 1 287 ? -3.671 -10.819 20.427 1.00 89.12 287 ASP A N 1
ATOM 2327 C CA . ASP A 1 287 ? -3.337 -10.106 21.677 1.00 89.12 287 ASP A CA 1
ATOM 2328 C C . ASP A 1 287 ? -2.447 -10.965 22.586 1.00 89.12 287 ASP A C 1
ATOM 2330 O O . ASP A 1 287 ? -1.459 -10.491 23.143 1.00 89.12 287 ASP A O 1
ATOM 2334 N N . CYS A 1 288 ? -2.723 -12.271 22.663 1.00 86.69 288 CYS A N 1
ATOM 2335 C CA . CYS A 1 288 ? -1.890 -13.207 23.419 1.00 86.69 288 CYS A CA 1
ATOM 2336 C C . CYS A 1 288 ? -0.486 -13.394 22.819 1.00 86.69 288 CYS A C 1
ATOM 2338 O O . CYS A 1 288 ? 0.424 -13.833 23.520 1.00 86.69 288 CYS A O 1
ATOM 2340 N N . MET A 1 289 ? -0.313 -13.122 21.523 1.00 91.88 289 MET A N 1
ATOM 2341 C CA . MET A 1 289 ? 0.953 -13.293 20.807 1.00 91.88 289 MET A CA 1
ATOM 2342 C C . MET A 1 289 ? 1.790 -12.014 20.768 1.00 91.88 289 MET A C 1
ATOM 2344 O O . MET A 1 289 ? 3.016 -12.103 20.741 1.00 91.88 289 MET A O 1
ATOM 2348 N N . VAL A 1 290 ? 1.148 -10.843 20.718 1.00 89.19 290 VAL A N 1
ATOM 2349 C CA . VAL A 1 290 ? 1.826 -9.548 20.566 1.00 89.19 290 VAL A CA 1
ATOM 2350 C C . VAL A 1 290 ? 2.117 -8.857 21.897 1.00 89.19 290 VAL A C 1
ATOM 2352 O O . VAL A 1 290 ? 2.897 -7.910 21.889 1.00 89.19 290 VAL A O 1
ATOM 2355 N N . ASP A 1 291 ? 1.575 -9.341 23.022 1.00 81.44 291 ASP A N 1
ATOM 2356 C CA . ASP A 1 291 ? 1.784 -8.739 24.351 1.00 81.44 291 ASP A CA 1
ATOM 2357 C C . ASP A 1 291 ? 1.404 -7.236 24.317 1.00 81.44 291 ASP A C 1
ATOM 2359 O O . ASP A 1 291 ? 0.515 -6.822 23.568 1.00 81.44 291 ASP A O 1
ATOM 2363 N N . ASP A 1 292 ? 2.112 -6.384 25.052 1.00 83.62 292 ASP A N 1
ATOM 2364 C CA . ASP A 1 292 ? 1.889 -4.931 25.055 1.00 83.62 292 ASP A CA 1
ATOM 2365 C C . ASP A 1 292 ? 2.300 -4.199 23.750 1.00 83.62 292 ASP A C 1
ATOM 2367 O O . ASP A 1 292 ? 2.273 -2.967 23.699 1.00 83.62 292 ASP A O 1
ATOM 2371 N N . LEU A 1 293 ? 2.712 -4.896 22.677 1.00 86.56 293 LEU A N 1
ATOM 2372 C CA . LEU A 1 293 ? 3.166 -4.230 21.441 1.00 86.56 293 LEU A CA 1
ATOM 2373 C C . LEU A 1 293 ? 2.050 -3.477 20.719 1.00 86.56 293 LEU A C 1
ATOM 2375 O O . LEU A 1 293 ? 2.319 -2.436 20.103 1.00 86.56 293 LEU A O 1
ATOM 2379 N N . PHE A 1 294 ? 0.842 -4.044 20.746 1.00 89.56 294 PHE A N 1
ATOM 2380 C CA . PHE A 1 294 ? -0.351 -3.513 20.095 1.00 89.56 294 PHE A CA 1
ATOM 2381 C C . PHE A 1 294 ? -1.625 -4.111 20.730 1.00 89.56 294 PHE A C 1
ATOM 2383 O O . PHE A 1 294 ? -2.181 -5.070 20.193 1.00 89.56 294 PHE A O 1
ATOM 2390 N N . PRO A 1 295 ? -2.098 -3.564 21.864 1.00 88.38 295 PRO A N 1
ATOM 2391 C CA . PRO A 1 295 ? -3.147 -4.166 22.696 1.00 88.38 295 PRO A CA 1
ATOM 2392 C C . PRO A 1 295 ? -4.562 -3.836 22.192 1.00 88.38 295 PRO A C 1
ATOM 2394 O O . PRO A 1 295 ? -5.420 -3.390 22.954 1.00 88.38 295 PRO A O 1
ATOM 2397 N N . TYR A 1 296 ? -4.792 -3.965 20.885 1.00 92.75 296 TYR A N 1
ATOM 2398 C CA . TYR A 1 296 ? -6.041 -3.529 20.261 1.00 92.75 296 TYR A CA 1
ATOM 2399 C C . TYR A 1 296 ? -6.726 -4.589 19.399 1.00 92.75 296 TYR A C 1
ATOM 2401 O O . TYR A 1 296 ? -7.804 -4.317 18.869 1.00 92.75 296 TYR A O 1
ATOM 2409 N N . PHE A 1 297 ? -6.149 -5.784 19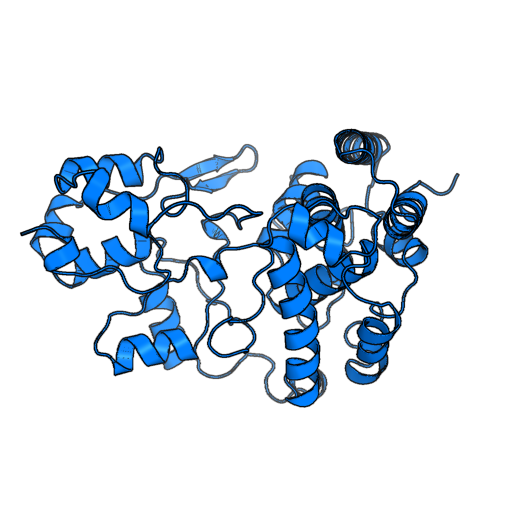.232 1.00 94.56 297 PHE A N 1
ATOM 2410 C CA . PHE A 1 297 ? -6.770 -6.811 18.392 1.00 94.56 297 PHE A CA 1
ATOM 2411 C C . PHE A 1 297 ? -8.053 -7.374 19.020 1.00 94.56 297 PHE A C 1
ATOM 2413 O O . PHE A 1 297 ? -8.997 -7.691 18.294 1.00 94.56 297 PHE A O 1
ATOM 2420 N N . GLY A 1 298 ? -8.128 -7.433 20.349 1.00 92.62 298 GLY A N 1
ATOM 2421 C CA . GLY A 1 298 ? -9.272 -7.940 21.106 1.00 92.62 298 GLY A CA 1
ATOM 2422 C C . GLY A 1 298 ? -10.369 -6.922 21.413 1.00 92.62 298 GLY A C 1
ATOM 2423 O O . GLY A 1 298 ? -11.384 -7.306 21.991 1.00 92.62 298 GLY A O 1
ATOM 2424 N N . LEU A 1 299 ? -10.218 -5.649 21.027 1.00 94.81 299 LEU A N 1
ATOM 2425 C CA . LEU A 1 299 ? -11.271 -4.653 21.238 1.00 94.81 299 LEU A CA 1
ATOM 2426 C C . LEU A 1 299 ? -12.537 -4.991 20.438 1.00 94.81 299 LEU A C 1
ATOM 2428 O O . LEU A 1 299 ? -12.492 -5.457 19.290 1.00 94.81 299 LEU A O 1
ATOM 2432 N N . SER A 1 300 ? -13.700 -4.710 21.024 1.00 95.25 300 SER A N 1
ATOM 2433 C CA . SER A 1 300 ? -14.972 -4.765 20.307 1.00 95.25 300 SER A CA 1
ATOM 2434 C C . SER A 1 300 ? -15.014 -3.716 19.193 1.00 95.25 300 SER A C 1
ATOM 2436 O O . SER A 1 300 ? -14.287 -2.724 19.207 1.00 95.25 300 SER A O 1
ATOM 2438 N N . ASN A 1 301 ? -15.894 -3.904 18.209 1.00 94.62 301 ASN A N 1
ATOM 2439 C CA . ASN A 1 301 ? -16.014 -2.940 17.114 1.00 94.62 301 ASN A CA 1
ATOM 2440 C C . ASN A 1 301 ? -16.411 -1.541 17.607 1.00 94.62 301 ASN A C 1
ATOM 2442 O O . ASN A 1 301 ? -15.925 -0.556 17.062 1.00 94.62 301 ASN A O 1
ATOM 2446 N N . LEU A 1 302 ? -17.234 -1.453 18.656 1.00 95.38 302 LEU A N 1
ATOM 2447 C CA . LEU A 1 302 ? -17.597 -0.186 19.289 1.00 95.38 302 LEU A CA 1
ATOM 2448 C C . LEU A 1 302 ? -16.375 0.510 19.915 1.00 95.38 302 LEU A C 1
ATOM 2450 O O . LEU A 1 302 ? -16.143 1.685 19.651 1.00 95.38 302 LEU A O 1
ATOM 2454 N N . GLU A 1 303 ? -15.564 -0.222 20.683 1.00 95.25 303 GLU A N 1
ATOM 2455 C CA . GLU A 1 303 ? -14.332 0.302 21.299 1.00 95.25 303 GLU A CA 1
ATOM 2456 C C . GLU A 1 303 ? -13.291 0.714 20.252 1.00 95.25 303 GLU A C 1
ATOM 2458 O O . GLU A 1 303 ? -12.639 1.751 20.395 1.00 95.25 303 GLU A O 1
ATOM 2463 N N . LEU A 1 304 ? -13.166 -0.054 19.164 1.00 95.31 304 LEU A N 1
ATOM 2464 C CA . LEU A 1 304 ? -12.341 0.324 18.015 1.00 95.31 304 LEU A CA 1
ATOM 2465 C C . LEU A 1 304 ? -12.829 1.638 17.393 1.00 95.31 304 LEU A C 1
ATOM 2467 O O . LEU A 1 304 ? -12.005 2.490 17.065 1.00 95.31 304 LEU A O 1
ATOM 2471 N N . GLY A 1 305 ? -14.149 1.815 17.271 1.00 94.56 305 GLY A N 1
ATOM 2472 C CA . GLY A 1 305 ? -14.774 3.059 16.825 1.00 94.56 305 GLY A CA 1
ATOM 2473 C C . GLY A 1 305 ? -14.386 4.239 17.714 1.00 94.56 305 GLY A C 1
ATOM 2474 O O . GLY A 1 305 ? -13.818 5.207 17.213 1.00 94.56 305 GLY A O 1
ATOM 2475 N N . PHE A 1 306 ? -14.578 4.116 19.032 1.00 92.50 306 PHE A N 1
ATOM 2476 C CA . PHE A 1 306 ? -14.197 5.157 19.998 1.00 92.50 306 PHE A CA 1
ATOM 2477 C C . PHE A 1 306 ? -12.718 5.527 19.900 1.00 92.50 306 PHE A C 1
ATOM 2479 O O . PHE A 1 306 ? -12.358 6.701 19.870 1.00 92.50 306 PHE A O 1
ATOM 2486 N N . THR A 1 307 ? -11.848 4.528 19.772 1.00 90.12 307 THR A N 1
ATOM 2487 C CA . THR A 1 307 ? -10.399 4.754 19.697 1.00 90.12 307 THR A CA 1
ATOM 2488 C C . THR A 1 307 ? -9.980 5.430 18.381 1.00 90.12 307 THR A C 1
ATOM 2490 O O . THR A 1 307 ? -8.953 6.109 18.326 1.00 90.12 307 THR A O 1
ATOM 2493 N N . CYS A 1 308 ? -10.772 5.278 17.314 1.00 90.69 308 CYS A N 1
ATOM 2494 C CA . CYS A 1 308 ? -10.535 5.920 16.018 1.00 90.69 308 CYS A CA 1
ATOM 2495 C C . CYS A 1 308 ? -11.192 7.302 15.872 1.00 90.69 308 CYS A C 1
ATOM 2497 O O . CYS A 1 308 ? -10.952 7.965 14.860 1.00 90.69 308 CYS A O 1
ATOM 2499 N N . ALA A 1 309 ? -12.000 7.755 16.835 1.00 88.50 309 ALA A N 1
ATOM 2500 C CA . ALA A 1 309 ? -12.724 9.027 16.791 1.00 88.50 309 ALA A CA 1
ATOM 2501 C C . ALA A 1 309 ? -11.795 10.245 17.013 1.00 88.50 309 ALA A C 1
ATOM 2503 O O . ALA A 1 309 ? -11.924 10.993 17.975 1.00 88.50 309 ALA A O 1
ATOM 2504 N N . ASN A 1 310 ? -10.831 10.453 16.110 1.00 84.38 310 ASN A N 1
ATOM 2505 C CA . ASN A 1 310 ? -9.753 11.445 16.229 1.00 84.38 310 ASN A CA 1
ATOM 2506 C C . ASN A 1 310 ? -9.986 12.715 15.388 1.00 84.38 310 ASN A C 1
ATOM 2508 O O . ASN A 1 310 ? -9.073 13.199 14.704 1.00 84.38 310 ASN A O 1
ATOM 2512 N N . TYR A 1 311 ? -11.210 13.246 15.419 1.00 87.12 311 TYR A N 1
ATOM 2513 C CA . TYR A 1 311 ? -11.575 14.551 14.853 1.00 87.12 311 TYR A CA 1
ATOM 2514 C C . TYR A 1 311 ? -11.509 15.649 15.924 1.00 87.12 311 TYR A C 1
ATOM 2516 O O . TYR A 1 311 ? -11.750 15.399 17.100 1.00 87.12 311 TYR A O 1
ATOM 2524 N N . ASN A 1 312 ? -11.190 16.884 15.524 1.00 85.81 312 ASN A N 1
ATOM 2525 C CA . ASN A 1 312 ? -10.946 17.987 16.468 1.00 85.81 312 ASN A CA 1
ATOM 2526 C C . ASN A 1 312 ? -12.005 19.089 16.419 1.00 85.81 312 ASN A C 1
ATOM 2528 O O . ASN A 1 312 ? -11.959 20.039 17.199 1.00 85.81 312 ASN A O 1
ATOM 2532 N N . SER A 1 313 ? -12.932 19.004 15.470 1.00 88.94 313 SER A N 1
ATOM 2533 C CA . SER A 1 313 ? -13.967 20.003 15.258 1.00 88.94 313 SER A CA 1
ATOM 2534 C C . SER A 1 313 ? -15.236 19.370 14.699 1.00 88.94 313 SER A C 1
ATOM 2536 O O . SER A 1 313 ? -15.200 18.292 14.108 1.00 88.94 313 SER A O 1
ATOM 2538 N N . ILE A 1 314 ? -16.357 20.083 14.830 1.00 89.62 314 ILE A N 1
ATOM 2539 C CA . ILE A 1 314 ? -17.629 19.687 14.209 1.00 89.62 314 ILE A CA 1
ATOM 2540 C C . ILE A 1 314 ? -17.469 19.579 12.687 1.00 89.62 314 ILE A C 1
ATOM 2542 O O . ILE A 1 314 ? -17.978 18.644 12.093 1.00 89.62 314 ILE A O 1
ATOM 2546 N N . SER A 1 315 ? -16.677 20.459 12.062 1.00 91.69 315 SER A N 1
ATOM 2547 C CA . SER A 1 315 ? -16.419 20.394 10.618 1.00 91.69 315 SER A CA 1
ATOM 2548 C C . SER A 1 315 ? -15.686 19.118 10.193 1.00 91.69 315 SER A C 1
ATOM 2550 O O . SER A 1 315 ? -15.927 18.621 9.093 1.00 91.69 315 SER A O 1
ATOM 2552 N N . ASP A 1 316 ? -14.769 18.610 11.019 1.00 92.25 316 ASP A N 1
ATOM 2553 C CA . ASP A 1 316 ? -14.065 17.353 10.747 1.00 92.25 316 ASP A CA 1
ATOM 2554 C C . ASP A 1 316 ? -15.036 16.169 10.853 1.00 92.25 316 ASP A C 1
ATOM 2556 O O . ASP A 1 316 ? -15.027 15.272 10.007 1.00 92.25 316 ASP A O 1
ATOM 2560 N N . TYR A 1 317 ? -15.911 16.204 11.862 1.00 92.69 317 TYR A N 1
ATOM 2561 C CA . TYR A 1 317 ? -16.962 15.210 12.048 1.00 92.69 317 TYR A CA 1
ATOM 2562 C C . TYR A 1 317 ? -17.999 15.246 10.916 1.00 92.69 317 TYR A C 1
ATOM 2564 O O . TYR A 1 317 ? -18.343 14.199 10.378 1.00 92.69 317 TYR A O 1
ATOM 2572 N N . ASP A 1 318 ? -18.430 16.428 10.472 1.00 93.50 318 ASP A N 1
ATOM 2573 C CA . ASP A 1 318 ? -19.334 16.597 9.328 1.00 93.50 318 ASP A CA 1
ATOM 2574 C C . ASP A 1 318 ? -18.714 16.038 8.040 1.00 93.50 318 ASP A C 1
ATOM 2576 O O . ASP A 1 318 ? -19.390 15.378 7.247 1.00 93.50 318 ASP A O 1
ATOM 2580 N N . TYR A 1 319 ? -17.407 16.246 7.838 1.00 94.56 319 TYR A N 1
ATOM 2581 C CA . TYR A 1 319 ? -16.682 15.632 6.729 1.00 94.56 319 TYR A CA 1
ATOM 2582 C C . TYR A 1 319 ? -16.683 14.099 6.847 1.00 94.56 319 TYR A C 1
ATOM 2584 O O . TYR A 1 319 ? -16.997 13.418 5.867 1.00 94.56 319 TYR A O 1
ATOM 2592 N N . LEU A 1 320 ? -16.412 13.539 8.030 1.00 93.69 320 LEU A N 1
ATOM 2593 C CA . LEU A 1 320 ? -16.484 12.093 8.262 1.00 93.69 320 LEU A CA 1
ATOM 2594 C C . LEU A 1 320 ? -17.896 11.539 8.005 1.00 93.69 320 LEU A C 1
ATOM 2596 O O . LEU A 1 320 ? -18.044 10.543 7.296 1.00 93.69 320 LEU A O 1
ATOM 2600 N N . LEU A 1 321 ? -18.940 12.207 8.501 1.00 92.94 321 LEU A N 1
ATOM 2601 C CA . LEU A 1 321 ? -20.333 11.848 8.237 1.00 92.94 321 LEU A CA 1
ATOM 2602 C C . LEU A 1 321 ? -20.655 11.885 6.744 1.00 92.94 321 LEU A C 1
ATOM 2604 O O . LEU A 1 321 ? -21.332 10.987 6.246 1.00 92.94 321 LEU A O 1
ATOM 2608 N N . SER A 1 322 ? -20.137 12.874 6.009 1.00 94.31 322 SER A N 1
ATOM 2609 C CA . SER A 1 322 ? -20.312 12.943 4.556 1.00 94.31 322 SER A CA 1
ATOM 2610 C C . SER A 1 322 ? -19.689 11.739 3.842 1.00 94.31 322 SER A C 1
ATOM 2612 O O . SER A 1 322 ? -20.289 11.209 2.909 1.00 94.31 322 SER A O 1
ATOM 2614 N N . ARG A 1 323 ? -18.533 11.249 4.313 1.00 93.69 323 ARG A N 1
ATOM 2615 C CA . ARG A 1 323 ? -17.870 10.049 3.780 1.00 93.69 323 ARG A CA 1
ATOM 2616 C C . ARG A 1 323 ? -18.656 8.782 4.106 1.00 93.69 323 ARG A C 1
ATOM 2618 O O . ARG A 1 323 ? -18.829 7.944 3.228 1.00 93.69 323 ARG A O 1
ATOM 2625 N N . ILE A 1 324 ? -19.172 8.659 5.329 1.00 91.56 324 ILE A N 1
ATOM 2626 C CA . ILE A 1 324 ? -20.022 7.530 5.739 1.00 91.56 324 ILE A CA 1
ATOM 2627 C C . ILE A 1 324 ? -21.326 7.519 4.930 1.00 91.56 324 ILE A C 1
ATOM 2629 O O . ILE A 1 324 ? -21.743 6.467 4.459 1.00 91.56 324 ILE A O 1
ATOM 2633 N N . GLY A 1 325 ? -21.941 8.684 4.708 1.00 88.25 325 GLY A N 1
ATOM 2634 C CA . GLY A 1 325 ? -23.183 8.821 3.942 1.00 88.25 325 GLY A CA 1
ATOM 2635 C C . GLY A 1 325 ? -23.054 8.509 2.446 1.00 88.25 325 GLY A C 1
ATOM 2636 O O . GLY A 1 325 ? -24.064 8.261 1.796 1.00 88.25 325 GLY A O 1
ATOM 2637 N N . GLN A 1 326 ? -21.834 8.502 1.899 1.00 89.38 326 GLN A N 1
ATOM 2638 C CA . GLN A 1 326 ? -21.548 8.081 0.520 1.00 89.38 326 GLN A CA 1
ATOM 2639 C C . GLN A 1 326 ? -21.375 6.564 0.377 1.00 89.38 326 GLN A C 1
ATOM 2641 O O . GLN A 1 326 ? -21.311 6.065 -0.748 1.00 89.38 326 GLN A O 1
ATOM 2646 N N . LEU A 1 327 ? -21.265 5.826 1.485 1.00 86.81 327 LEU A N 1
ATOM 2647 C CA . LEU A 1 327 ? -21.107 4.380 1.428 1.00 86.81 327 LEU A CA 1
ATOM 2648 C C . LEU A 1 327 ? -22.403 3.706 0.953 1.00 86.81 327 LEU A C 1
ATOM 2650 O O . LEU A 1 327 ? -23.500 4.180 1.265 1.00 86.81 327 LEU A O 1
ATOM 2654 N N . PRO A 1 328 ? -22.299 2.563 0.251 1.00 79.38 328 PRO A N 1
ATOM 2655 C CA . PRO A 1 328 ? -23.450 1.708 0.001 1.00 79.38 328 PRO A CA 1
ATOM 2656 C C . PRO A 1 328 ? -24.162 1.386 1.317 1.00 79.38 328 PRO A C 1
ATOM 2658 O O . PRO A 1 328 ? -23.511 1.223 2.352 1.00 79.38 328 PRO A O 1
ATOM 266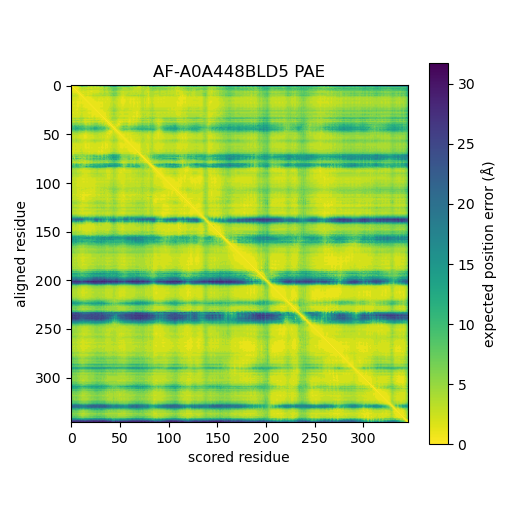1 N N . CYS A 1 329 ? -25.494 1.283 1.283 1.00 66.31 329 CYS A N 1
ATOM 2662 C CA . CYS A 1 329 ? -26.266 0.917 2.465 1.00 66.31 329 CYS A CA 1
ATOM 2663 C C . CYS A 1 329 ? -25.808 -0.465 2.952 1.00 66.31 329 CYS A C 1
ATOM 2665 O O . CYS A 1 329 ? -26.109 -1.483 2.335 1.00 66.31 329 CYS A O 1
ATOM 2667 N N . SER A 1 330 ? -25.032 -0.480 4.033 1.00 65.88 330 SER A N 1
ATOM 2668 C CA . SER A 1 330 ? -24.549 -1.702 4.658 1.00 65.88 330 SER A CA 1
ATOM 2669 C C . SER A 1 330 ? -25.574 -2.150 5.691 1.00 65.88 330 SER A C 1
ATOM 2671 O O . SER A 1 330 ? -25.976 -1.361 6.544 1.00 65.88 330 SER A O 1
ATOM 2673 N N . SER A 1 331 ? -26.006 -3.408 5.645 1.00 61.28 331 SER A N 1
ATOM 2674 C CA . SER A 1 331 ? -26.791 -4.040 6.715 1.00 61.28 331 SER A CA 1
ATOM 2675 C C . SER A 1 331 ? -25.910 -4.589 7.844 1.00 61.28 331 SER A C 1
ATOM 2677 O O . SER A 1 331 ? -26.431 -5.042 8.864 1.00 61.28 331 SER A O 1
ATOM 2679 N N . GLN A 1 332 ? -24.581 -4.494 7.708 1.00 76.25 332 GLN A N 1
ATOM 2680 C CA . GLN A 1 332 ? -23.640 -5.167 8.593 1.00 76.25 332 GLN A CA 1
ATOM 2681 C C . GLN A 1 332 ? -23.668 -4.599 10.012 1.00 76.25 332 GLN A C 1
ATOM 2683 O O . GLN A 1 332 ? -23.128 -3.525 10.293 1.00 76.25 332 GLN A O 1
ATOM 2688 N N . LYS A 1 333 ? -24.209 -5.375 10.957 1.00 82.75 333 LYS A N 1
ATOM 2689 C CA . LYS A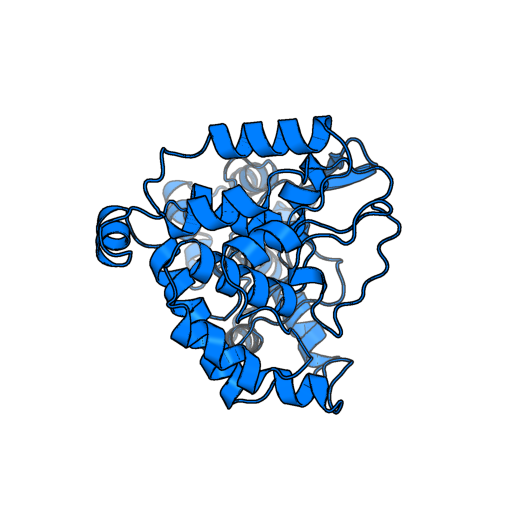 1 333 ? -24.233 -5.011 12.388 1.00 82.75 333 LYS A CA 1
ATOM 2690 C C . LYS A 1 333 ? -22.840 -4.682 12.934 1.00 82.75 333 LYS A C 1
ATOM 2692 O O . LYS A 1 333 ? -22.699 -3.775 13.752 1.00 82.75 333 LYS A O 1
ATOM 2697 N N . ARG A 1 334 ? -21.815 -5.405 12.466 1.00 85.12 334 ARG A N 1
ATOM 2698 C CA . ARG A 1 334 ? -20.412 -5.220 12.870 1.00 85.12 334 ARG A CA 1
ATOM 2699 C C . ARG A 1 334 ? -19.871 -3.849 12.445 1.00 85.12 334 ARG A C 1
ATOM 2701 O O . ARG A 1 334 ? -19.249 -3.183 13.272 1.00 85.12 334 ARG A O 1
ATOM 2708 N N . PHE A 1 335 ? -20.174 -3.399 11.227 1.00 89.75 335 PHE A N 1
ATOM 2709 C CA . PHE A 1 335 ? -19.815 -2.062 10.746 1.00 89.75 335 PHE A CA 1
ATOM 2710 C C . PHE A 1 335 ? -20.609 -0.965 11.469 1.00 89.75 335 PHE A C 1
ATOM 2712 O O . PHE A 1 335 ? -20.021 0.006 11.936 1.00 89.75 335 PHE A O 1
ATOM 2719 N N . HIS A 1 336 ? -21.922 -1.148 11.653 1.00 89.62 336 HIS A N 1
ATOM 2720 C CA . HIS A 1 336 ? -22.761 -0.199 12.402 1.00 89.62 336 HIS A CA 1
ATOM 2721 C C . HIS A 1 336 ? -22.282 0.006 13.838 1.00 89.62 336 HIS A C 1
ATOM 2723 O O . HIS A 1 336 ? -22.240 1.137 14.312 1.00 89.62 336 HIS A O 1
ATOM 2729 N N . SER A 1 337 ? -21.867 -1.066 14.519 1.00 92.12 337 SER A N 1
ATOM 2730 C CA . SER A 1 337 ? -21.286 -0.972 15.861 1.00 92.12 337 SER A CA 1
ATOM 2731 C C . SER A 1 337 ? -20.003 -0.144 15.883 1.00 92.12 337 SER A C 1
ATOM 2733 O O . SER A 1 337 ? -19.782 0.576 16.849 1.00 92.12 337 SER A O 1
ATOM 2735 N N . PHE A 1 338 ? -19.164 -0.242 14.848 1.00 94.31 338 PHE A N 1
ATOM 2736 C CA . PHE A 1 338 ? -17.960 0.578 14.725 1.00 94.31 338 PHE A CA 1
ATOM 2737 C C . PHE A 1 338 ? -18.305 2.048 14.474 1.00 94.31 338 PHE A C 1
ATOM 2739 O O . PHE A 1 338 ? -17.791 2.925 15.162 1.00 94.31 338 PHE A O 1
ATOM 2746 N N . VAL A 1 339 ? -19.234 2.320 13.553 1.00 92.44 339 VAL A N 1
ATOM 2747 C CA . VAL A 1 339 ? -19.701 3.683 13.252 1.00 92.44 339 VAL A CA 1
ATOM 2748 C C . VAL A 1 339 ? -20.345 4.346 14.472 1.00 92.44 339 VAL A C 1
ATOM 2750 O O . VAL A 1 339 ? -20.115 5.528 14.706 1.00 92.44 339 VAL A O 1
ATOM 2753 N N . ALA A 1 340 ? -21.087 3.595 15.287 1.00 92.44 340 ALA A N 1
ATOM 2754 C CA . ALA A 1 340 ? -21.648 4.098 16.539 1.00 92.44 340 ALA A CA 1
ATOM 2755 C C . ALA A 1 340 ? -20.566 4.568 17.527 1.00 92.44 340 ALA A C 1
ATOM 2757 O O . ALA A 1 340 ? -20.801 5.501 18.281 1.00 92.44 340 ALA A O 1
ATOM 2758 N N . GLY A 1 341 ? -19.370 3.974 17.501 1.00 92.75 341 GLY A N 1
ATOM 2759 C CA . GLY A 1 341 ? -18.244 4.432 18.320 1.00 92.75 341 GLY A CA 1
ATOM 2760 C C . GLY A 1 341 ? -17.593 5.717 17.798 1.00 92.75 341 GLY A C 1
ATOM 2761 O O . GLY A 1 341 ? -16.857 6.369 18.526 1.00 92.75 341 GLY A O 1
ATOM 2762 N N . LEU A 1 342 ? -17.857 6.112 16.548 1.00 91.69 342 LEU A N 1
ATOM 2763 C CA . LEU A 1 342 ? -17.323 7.350 15.971 1.00 91.69 342 LEU A CA 1
ATOM 2764 C C . LEU A 1 342 ? -18.144 8.583 16.362 1.00 91.69 342 LEU A C 1
ATOM 2766 O O . LEU A 1 342 ? -17.701 9.702 16.103 1.00 91.69 342 LEU A O 1
ATOM 2770 N N . THR A 1 343 ? -19.338 8.416 16.933 1.00 85.38 343 THR A N 1
ATOM 2771 C CA . THR A 1 343 ? -20.185 9.553 17.308 1.00 85.38 343 THR A CA 1
ATOM 2772 C C . THR A 1 343 ? -19.615 10.267 18.533 1.00 85.38 343 THR A C 1
ATOM 2774 O O . THR A 1 343 ? -19.214 9.583 19.475 1.00 85.38 343 THR A O 1
ATOM 2777 N N . PRO A 1 344 ? -19.592 11.611 18.556 1.00 74.56 344 PRO A N 1
ATOM 2778 C CA . PRO A 1 344 ? -19.047 12.351 19.685 1.00 74.56 344 PRO A CA 1
ATOM 2779 C C . PRO A 1 344 ? -19.863 12.061 20.942 1.00 74.56 344 PRO A C 1
ATOM 2781 O O . PRO A 1 344 ? -21.093 12.006 20.887 1.00 74.56 344 PRO A O 1
ATOM 2784 N N . GLU A 1 345 ? -19.177 11.888 22.071 1.00 63.78 345 GLU A N 1
ATOM 2785 C CA . GLU A 1 345 ? -19.838 11.839 23.373 1.00 63.78 345 GLU A CA 1
ATOM 2786 C C . GLU A 1 345 ? -20.544 13.186 23.604 1.00 63.78 345 GLU A C 1
ATOM 2788 O O . GLU A 1 345 ? -19.913 14.245 23.561 1.00 63.78 345 GLU A O 1
ATOM 2793 N N . THR A 1 346 ? -21.870 13.143 23.751 1.00 45.50 346 THR A N 1
ATOM 2794 C CA . THR A 1 346 ? -22.723 14.312 24.032 1.00 45.50 346 THR A CA 1
ATOM 2795 C C . THR A 1 346 ? -22.533 14.863 25.430 1.00 45.50 346 THR A C 1
ATOM 2797 O O . THR A 1 346 ? -22.485 14.030 26.366 1.00 45.50 346 THR A O 1
#

Foldseek 3Di:
DALCVVQPDDQQFFPLQSLVQSVVVDVVSVVLCVPQDFDWDQDPQRDTQTDDRQADCVGPSNVSSCVSRVPDCVPPCVRRYHQDAAFARLQLLFWADPVQLVVCVVVVHHFGDGPLSRHLLRQADPVPLFGTDGQPDDDDRSNNRNSVNVCCVVPVDDPCPPDPLVCLCVPPVNSNLLSVLSVLLVCLLRDDQVVVCVLLPNFRDDSLLLLQQLLLQQQADDPQWPGHLLSLQPPFDDDDPSPNPPDRVCRSNNSSSVGDSSSSSVSSNVSCPLSRSDDLVSQVVVCVRNPPRRNPSNDQLLVSLLRSLTDDDPVSVVVSVVSVVPDDDTPRPSNVSNPNSNDDDD

pLDDT: mean 87.5, std 10.23, range [45.5, 97.81]

Mean predicted aligned error: 5.96 Å